Protein AF-A0A7J5IKB6-F1 (afdb_monomer_lite)

Structure (mmCIF, N/CA/C/O backbone):
data_AF-A0A7J5IKB6-F1
#
_entry.id   AF-A0A7J5IKB6-F1
#
loop_
_atom_site.group_PDB
_atom_site.id
_atom_site.type_symbol
_atom_site.label_atom_id
_atom_site.label_alt_id
_atom_site.label_comp_id
_atom_site.label_asym_id
_atom_site.label_entity_id
_atom_site.label_seq_id
_atom_site.pdbx_PDB_ins_code
_atom_site.Cartn_x
_atom_site.Cartn_y
_atom_site.Cartn_z
_atom_site.occupancy
_atom_site.B_iso_or_equiv
_atom_site.auth_seq_id
_atom_site.auth_comp_id
_atom_site.auth_asym_id
_atom_site.auth_atom_id
_atom_site.pdbx_PDB_model_num
ATOM 1 N N . MET A 1 1 ? 20.139 18.226 -12.125 1.00 50.81 1 MET A N 1
ATOM 2 C CA . MET A 1 1 ? 21.575 18.009 -12.439 1.00 50.81 1 MET A CA 1
ATOM 3 C C . MET A 1 1 ? 21.967 18.753 -13.716 1.00 50.81 1 MET A C 1
ATOM 5 O O . MET A 1 1 ? 21.084 19.058 -14.515 1.00 50.81 1 MET A O 1
ATOM 9 N N . LYS A 1 2 ? 23.256 19.081 -13.900 1.00 47.97 2 LYS A N 1
ATOM 10 C CA . LYS A 1 2 ? 23.803 19.561 -15.187 1.00 47.97 2 LYS A CA 1
ATOM 11 C C . LYS A 1 2 ? 24.309 18.352 -15.983 1.00 47.97 2 LYS A C 1
ATOM 13 O O . LYS A 1 2 ? 24.848 17.442 -15.366 1.00 47.97 2 LYS A O 1
ATOM 18 N N . GLY A 1 3 ? 24.113 18.332 -17.302 1.00 51.50 3 GLY A N 1
ATOM 19 C CA . GLY A 1 3 ? 24.652 17.268 -18.162 1.00 51.50 3 GLY A CA 1
ATOM 20 C C . GLY A 1 3 ? 26.186 17.236 -18.152 1.00 51.50 3 GLY A C 1
ATOM 21 O O . GLY A 1 3 ? 26.826 18.270 -17.941 1.00 51.50 3 GLY A O 1
ATOM 22 N N . ASN A 1 4 ? 26.776 16.059 -18.377 1.00 57.16 4 ASN A N 1
ATOM 23 C CA . ASN A 1 4 ? 28.228 15.897 -18.436 1.00 57.16 4 ASN A CA 1
ATOM 24 C C . ASN A 1 4 ? 28.770 16.461 -19.759 1.00 57.16 4 ASN A C 1
ATOM 26 O O . ASN A 1 4 ? 28.431 15.986 -20.849 1.00 57.16 4 ASN A O 1
ATOM 30 N N . ILE A 1 5 ? 29.624 17.482 -19.655 1.00 55.62 5 ILE A N 1
ATOM 31 C CA . ILE A 1 5 ? 30.335 18.070 -20.794 1.00 55.62 5 ILE A CA 1
ATOM 32 C C . ILE A 1 5 ? 31.655 17.321 -20.951 1.00 55.62 5 ILE A C 1
ATOM 34 O O . ILE A 1 5 ? 32.514 17.395 -20.072 1.00 55.62 5 ILE A O 1
ATOM 38 N N . GLN A 1 6 ? 31.832 16.634 -22.078 1.00 53.12 6 GLN A N 1
ATOM 39 C CA . GLN A 1 6 ? 33.113 16.035 -22.445 1.00 53.12 6 GLN A CA 1
ATOM 40 C C . GLN A 1 6 ? 33.728 16.798 -23.622 1.00 53.12 6 GLN A C 1
ATOM 42 O O . GLN A 1 6 ? 33.044 17.196 -24.566 1.00 53.12 6 GLN A O 1
ATOM 47 N N . GLN A 1 7 ? 35.044 17.011 -23.565 1.00 52.56 7 GLN A N 1
ATOM 48 C CA . GLN A 1 7 ? 35.815 17.490 -24.709 1.00 52.56 7 GLN A CA 1
ATOM 49 C C . GLN A 1 7 ? 36.431 16.288 -25.414 1.00 52.56 7 GLN A C 1
ATOM 51 O O . GLN A 1 7 ? 37.248 15.577 -24.833 1.00 52.56 7 GLN A O 1
ATOM 56 N N . VAL A 1 8 ? 36.049 16.072 -26.671 1.00 47.56 8 VAL A N 1
ATOM 57 C CA . VAL A 1 8 ? 36.653 15.036 -27.511 1.00 47.56 8 VAL A CA 1
ATOM 58 C C . VAL A 1 8 ? 37.807 15.663 -28.287 1.00 47.56 8 VAL A C 1
ATOM 60 O O . VAL A 1 8 ? 37.646 16.702 -28.932 1.00 47.56 8 VAL A O 1
ATOM 63 N N . SER A 1 9 ? 38.989 15.054 -28.204 1.00 46.25 9 SER A N 1
ATOM 64 C CA . SER A 1 9 ? 40.192 15.539 -28.874 1.00 46.25 9 SER A CA 1
ATOM 65 C C . SER A 1 9 ? 40.094 15.335 -30.389 1.00 46.25 9 SER A C 1
ATOM 67 O O . SER A 1 9 ? 40.357 14.262 -30.924 1.00 46.25 9 SER A O 1
ATOM 69 N N . CYS A 1 10 ? 39.754 16.400 -31.108 1.00 49.44 10 CYS A N 1
ATOM 70 C CA . CYS A 1 10 ? 40.034 16.530 -32.536 1.00 49.44 10 CYS A CA 1
ATOM 71 C C . CYS A 1 10 ? 40.645 17.913 -32.814 1.00 49.44 10 CYS A C 1
ATOM 73 O O . CYS A 1 10 ? 40.696 18.755 -31.919 1.00 49.44 10 CYS A O 1
ATOM 75 N N . LEU A 1 11 ? 41.161 18.145 -34.032 1.00 55.53 11 LEU A N 1
ATOM 76 C CA . LEU A 1 11 ? 41.863 19.389 -34.411 1.00 55.53 11 LEU A CA 1
ATOM 77 C C . LEU A 1 11 ? 41.061 20.679 -34.130 1.00 55.53 11 LEU A C 1
ATOM 79 O O . LEU A 1 11 ? 41.649 21.755 -34.051 1.00 55.53 11 LEU A O 1
ATOM 83 N N . TYR A 1 12 ? 39.747 20.558 -33.935 1.00 58.91 12 TYR A N 1
ATOM 84 C CA . TYR A 1 12 ? 38.867 21.586 -33.398 1.00 58.91 12 TYR A CA 1
ATOM 85 C C . TYR A 1 12 ? 38.183 21.022 -32.149 1.00 58.91 12 TYR A C 1
ATOM 87 O O . TYR A 1 12 ? 37.369 20.118 -32.268 1.00 58.91 12 TYR A O 1
ATOM 95 N N . SER A 1 13 ? 38.487 21.514 -30.947 1.00 56.47 13 SER A N 1
ATOM 96 C CA . SER A 1 13 ? 37.806 21.059 -29.726 1.00 56.47 13 SER A CA 1
ATOM 97 C C . SER A 1 13 ? 36.315 21.417 -29.780 1.00 56.47 13 SER A C 1
ATOM 99 O O . SER A 1 13 ? 35.938 22.552 -29.489 1.00 56.47 13 SER A O 1
ATOM 101 N N . ILE A 1 14 ? 35.462 20.466 -30.169 1.00 57.06 14 ILE A N 1
ATOM 102 C CA . ILE A 1 14 ? 34.004 20.631 -30.169 1.00 57.06 14 ILE A CA 1
ATOM 103 C C . ILE A 1 14 ? 33.491 20.214 -28.783 1.00 57.06 14 ILE A C 1
ATOM 105 O O . ILE A 1 14 ? 33.687 19.059 -28.396 1.00 57.06 14 ILE A O 1
ATOM 109 N N . PRO A 1 15 ? 32.857 21.114 -28.010 1.00 57.88 15 PRO A N 1
ATOM 110 C CA . PRO A 1 15 ? 32.189 20.722 -26.777 1.00 57.88 15 PRO A CA 1
ATOM 111 C C . PRO A 1 15 ? 30.981 19.846 -27.122 1.00 57.88 15 PRO A C 1
ATOM 113 O O . PRO A 1 15 ? 30.097 20.275 -27.864 1.00 57.88 15 PRO A O 1
ATOM 116 N N . ILE A 1 16 ? 30.952 18.624 -26.590 1.00 61.34 16 ILE A N 1
ATOM 117 C CA . ILE A 1 16 ? 29.826 17.701 -26.745 1.00 61.34 16 ILE A CA 1
ATOM 118 C C . ILE A 1 16 ? 29.181 17.521 -25.373 1.00 61.34 16 ILE A C 1
ATOM 120 O O . ILE A 1 16 ? 29.843 17.203 -24.382 1.00 61.34 16 ILE A O 1
ATOM 124 N N . GLU A 1 17 ? 27.873 17.747 -25.317 1.00 65.69 17 GLU A N 1
ATOM 125 C CA . GLU A 1 17 ? 27.057 17.372 -24.168 1.00 65.69 17 GLU A CA 1
ATOM 126 C C . GLU A 1 17 ? 26.602 15.931 -24.364 1.00 65.69 17 GLU A C 1
ATOM 128 O O . GLU A 1 17 ? 25.976 15.597 -25.370 1.00 65.69 17 GLU A O 1
ATOM 133 N N . THR A 1 18 ? 26.960 15.075 -23.414 1.00 69.31 18 THR A N 1
ATOM 134 C CA . THR A 1 18 ? 26.579 13.661 -23.446 1.00 69.31 18 THR A CA 1
ATOM 135 C C . THR A 1 18 ? 25.210 13.470 -22.806 1.00 69.31 18 THR A C 1
ATOM 137 O O . THR A 1 18 ? 24.856 14.153 -21.840 1.00 69.31 18 THR A O 1
ATOM 140 N N . VAL A 1 19 ? 24.419 12.560 -23.374 1.00 70.12 19 VAL A N 1
ATOM 141 C CA . VAL A 1 19 ? 23.164 12.123 -22.760 1.00 70.12 19 VAL A CA 1
ATOM 142 C C . VAL A 1 19 ? 23.515 11.296 -21.515 1.00 70.12 19 VAL A C 1
ATOM 144 O O . VAL A 1 19 ? 24.438 10.483 -21.596 1.00 70.12 19 VAL A O 1
ATOM 147 N N . PRO A 1 20 ? 22.817 11.486 -20.380 1.00 80.62 20 PRO A N 1
ATOM 148 C CA . PRO A 1 20 ? 22.979 10.636 -19.203 1.00 80.62 20 PRO A CA 1
ATOM 149 C C . PRO A 1 20 ? 22.806 9.156 -19.554 1.00 80.62 20 PRO A C 1
ATOM 151 O O . PRO A 1 20 ? 21.961 8.811 -20.380 1.00 80.62 20 PRO A O 1
ATOM 154 N N . THR A 1 21 ? 23.582 8.287 -18.913 1.00 89.25 21 THR A N 1
ATOM 155 C CA . THR A 1 21 ? 23.383 6.826 -19.012 1.00 89.25 21 THR A CA 1
ATOM 156 C C . THR A 1 21 ? 22.093 6.418 -18.304 1.00 89.25 21 THR A C 1
ATOM 158 O O . THR A 1 21 ? 21.574 7.193 -17.505 1.00 89.25 21 THR A O 1
ATOM 161 N N . VAL A 1 22 ? 21.582 5.200 -18.512 1.00 91.31 22 VAL A N 1
ATOM 162 C CA . VAL A 1 22 ? 20.389 4.720 -17.773 1.00 91.31 22 VAL A CA 1
ATOM 163 C C . VAL A 1 22 ? 20.558 4.798 -16.245 1.00 91.31 22 VAL A C 1
ATOM 165 O O . VAL A 1 22 ? 19.617 5.132 -15.530 1.00 91.31 22 VAL A O 1
ATOM 168 N N . ASN A 1 23 ? 21.778 4.602 -15.732 1.00 90.19 23 ASN A N 1
ATOM 169 C CA . ASN A 1 23 ? 22.079 4.709 -14.300 1.00 90.19 23 ASN A CA 1
ATOM 170 C C . ASN A 1 23 ? 21.769 6.088 -13.722 1.00 90.19 23 ASN A C 1
ATOM 172 O O . ASN A 1 23 ? 21.208 6.204 -12.629 1.00 90.19 23 ASN A O 1
ATOM 176 N N . GLU A 1 24 ? 22.148 7.119 -14.469 1.00 87.56 24 GLU A N 1
ATOM 177 C CA . GLU A 1 24 ? 21.953 8.519 -14.111 1.00 87.56 24 GLU A CA 1
ATOM 178 C C . GLU A 1 24 ? 20.574 9.020 -14.541 1.00 87.56 24 GLU A C 1
ATOM 180 O O . GLU A 1 24 ? 20.049 9.933 -13.907 1.00 87.56 24 GLU A O 1
ATOM 185 N N . GLY A 1 25 ? 20.053 8.439 -15.626 1.00 90.00 25 GLY A N 1
ATOM 186 C CA . GLY A 1 25 ? 18.948 8.850 -16.490 1.00 90.00 25 GLY A CA 1
ATOM 187 C C . GLY A 1 25 ? 17.562 8.650 -15.915 1.00 90.00 25 GLY A C 1
ATOM 188 O O . GLY A 1 25 ? 16.679 9.469 -16.162 1.00 90.00 25 GLY A O 1
ATOM 189 N N . VAL A 1 26 ? 17.380 7.570 -15.159 1.00 92.44 26 VAL A N 1
ATOM 190 C CA . VAL A 1 26 ? 16.074 7.165 -14.635 1.00 92.44 26 VAL A CA 1
ATOM 191 C C . VAL A 1 26 ? 16.139 6.802 -13.156 1.00 92.44 26 VAL A C 1
ATOM 193 O O . VAL A 1 26 ? 17.191 6.415 -12.633 1.00 92.44 26 VAL A O 1
ATOM 196 N N . ALA A 1 27 ? 14.996 6.891 -12.491 1.00 93.38 27 ALA A N 1
ATOM 197 C CA . ALA A 1 27 ? 14.738 6.340 -11.173 1.00 93.38 27 ALA A CA 1
ATOM 198 C C . ALA A 1 27 ? 13.696 5.223 -11.275 1.00 93.38 27 ALA A C 1
ATOM 200 O O . ALA A 1 27 ? 12.777 5.292 -12.088 1.00 93.38 27 ALA A O 1
ATOM 201 N N . PHE A 1 28 ? 13.841 4.205 -10.429 1.00 95.94 28 PHE A N 1
ATOM 202 C CA . PHE A 1 28 ? 12.743 3.290 -10.153 1.00 95.94 28 PHE A CA 1
ATOM 203 C C . PHE A 1 28 ? 11.846 3.936 -9.107 1.00 95.94 28 PHE A C 1
ATOM 205 O O . PHE A 1 28 ? 12.336 4.355 -8.058 1.00 95.94 28 PHE A O 1
ATOM 212 N N . SER A 1 29 ? 10.556 4.005 -9.394 1.00 96.06 29 SER A N 1
ATOM 213 C CA . SER A 1 29 ? 9.565 4.601 -8.513 1.00 96.06 29 SER A CA 1
ATOM 214 C C . SER A 1 29 ? 8.460 3.586 -8.228 1.00 96.06 29 SER A C 1
ATOM 216 O O . SER A 1 29 ? 7.909 2.984 -9.143 1.00 96.06 29 SER A O 1
ATOM 218 N N . TYR A 1 30 ? 8.202 3.303 -6.952 1.00 97.00 30 TYR A N 1
ATOM 219 C CA . TYR A 1 30 ? 7.313 2.219 -6.522 1.00 97.00 30 TYR A CA 1
ATOM 220 C C . TYR A 1 30 ? 6.820 2.448 -5.087 1.00 97.00 30 TYR A C 1
ATOM 222 O O . TYR A 1 30 ? 7.487 3.112 -4.298 1.00 97.00 30 TYR A O 1
ATOM 230 N N . SER A 1 31 ? 5.668 1.879 -4.727 1.00 97.25 31 SER A N 1
ATOM 231 C CA . SER A 1 31 ? 5.229 1.807 -3.325 1.00 97.25 31 SER A CA 1
ATOM 232 C C . SER A 1 31 ? 5.872 0.599 -2.657 1.00 97.25 31 SER A C 1
ATOM 234 O O . SER A 1 31 ? 5.885 -0.471 -3.253 1.00 97.25 31 SER A O 1
ATOM 236 N N . LYS A 1 32 ? 6.361 0.713 -1.418 1.00 97.06 32 LYS A N 1
ATOM 237 C CA . LYS A 1 32 ? 6.980 -0.425 -0.705 1.00 97.06 32 LYS A CA 1
ATOM 238 C C . LYS A 1 32 ? 6.018 -1.594 -0.469 1.00 97.06 32 LYS A C 1
ATOM 240 O O . LYS A 1 32 ? 6.471 -2.727 -0.332 1.00 97.06 32 LYS A O 1
ATOM 245 N N . VAL A 1 33 ? 4.714 -1.325 -0.452 1.00 98.06 33 VAL A N 1
ATOM 246 C CA . VAL A 1 33 ? 3.646 -2.326 -0.385 1.00 98.06 33 VAL A CA 1
ATOM 247 C C . VAL A 1 33 ? 2.489 -1.926 -1.295 1.00 98.06 33 VAL A C 1
ATOM 249 O O . VAL A 1 33 ? 2.223 -0.735 -1.481 1.00 98.06 33 VAL A O 1
ATOM 252 N N . GLN A 1 34 ? 1.809 -2.916 -1.862 1.00 98.25 34 GLN A N 1
ATOM 253 C CA . GLN A 1 34 ? 0.574 -2.746 -2.628 1.00 98.25 34 GLN A CA 1
ATOM 254 C C . GLN A 1 34 ? -0.500 -3.693 -2.077 1.00 98.25 34 GLN A C 1
ATOM 256 O O . GLN A 1 34 ? -0.171 -4.690 -1.438 1.00 98.25 34 GLN A O 1
ATOM 261 N N . THR A 1 35 ? -1.784 -3.410 -2.279 1.00 98.06 35 THR A N 1
ATOM 262 C CA . THR A 1 35 ? -2.831 -4.382 -1.904 1.00 98.06 35 THR A CA 1
ATOM 263 C C . THR A 1 35 ? -2.876 -5.509 -2.926 1.00 98.06 35 THR A C 1
ATOM 265 O O . THR A 1 35 ? -2.724 -5.245 -4.112 1.00 98.06 35 THR A O 1
ATOM 268 N N . ILE A 1 36 ? -3.087 -6.758 -2.497 1.00 97.62 36 ILE A N 1
ATOM 269 C CA . ILE A 1 36 ? -3.122 -7.937 -3.387 1.00 97.62 36 ILE A CA 1
ATOM 270 C C . ILE A 1 36 ? -4.268 -7.866 -4.409 1.00 97.62 36 ILE A C 1
ATOM 272 O O . ILE A 1 36 ? -4.167 -8.413 -5.507 1.00 97.62 36 ILE A O 1
ATOM 276 N N . TYR A 1 37 ? -5.339 -7.151 -4.061 1.00 96.69 37 TYR A N 1
ATOM 277 C CA . TYR A 1 37 ? -6.469 -6.851 -4.928 1.00 96.69 37 TYR A CA 1
ATOM 278 C C . TYR A 1 37 ? -6.621 -5.335 -5.099 1.00 96.69 37 TYR A C 1
ATOM 280 O O . TYR A 1 37 ? -6.439 -4.572 -4.145 1.00 96.69 37 TYR A O 1
ATOM 288 N N . ALA A 1 38 ? -6.935 -4.901 -6.321 1.00 88.50 38 ALA A N 1
ATOM 289 C CA . ALA A 1 38 ? -7.251 -3.502 -6.635 1.00 88.50 38 ALA A CA 1
ATOM 290 C C . ALA A 1 38 ? -8.751 -3.221 -6.455 1.00 88.50 38 ALA A C 1
ATOM 292 O O . ALA A 1 38 ? -9.157 -2.180 -5.937 1.00 88.50 38 ALA A O 1
ATOM 293 N N . GLU A 1 39 ? -9.555 -4.201 -6.858 1.00 81.81 39 GLU A N 1
ATOM 294 C CA . GLU A 1 39 ? -11.006 -4.274 -6.733 1.00 81.81 39 GLU A CA 1
ATOM 295 C C . GLU A 1 39 ? -11.376 -5.697 -6.302 1.00 81.81 39 GLU A C 1
ATOM 297 O O . GLU A 1 39 ? -10.530 -6.595 -6.323 1.00 81.81 39 GLU A O 1
ATOM 302 N N . GLU A 1 40 ? -12.633 -5.926 -5.926 1.00 77.75 40 GLU A N 1
ATOM 303 C CA . GLU A 1 40 ? -13.092 -7.222 -5.422 1.00 77.75 40 GLU A CA 1
ATOM 304 C C . GLU A 1 40 ? -12.692 -8.374 -6.368 1.00 77.75 40 GLU A C 1
ATOM 306 O O . GLU A 1 40 ? -13.105 -8.434 -7.527 1.00 77.75 40 GLU A O 1
ATOM 311 N N . ASN A 1 41 ? -11.843 -9.280 -5.867 1.00 78.69 41 ASN A N 1
ATOM 312 C CA . ASN A 1 41 ? -11.297 -10.444 -6.577 1.00 78.69 41 ASN A CA 1
ATOM 313 C C . ASN A 1 41 ? -10.472 -10.152 -7.849 1.00 78.69 41 ASN A C 1
ATOM 315 O O . ASN A 1 41 ? -10.181 -11.077 -8.611 1.00 78.69 41 ASN A O 1
ATOM 319 N N . THR A 1 42 ? -10.051 -8.906 -8.081 1.00 92.19 42 THR A N 1
ATOM 320 C CA . THR A 1 42 ? -9.183 -8.545 -9.214 1.00 92.19 42 THR A CA 1
ATOM 321 C C . THR A 1 42 ? -7.762 -8.314 -8.728 1.00 92.19 42 THR A C 1
ATOM 323 O O . THR A 1 42 ? -7.501 -7.347 -8.008 1.00 92.19 42 THR A O 1
ATOM 326 N N . ALA A 1 43 ? -6.854 -9.226 -9.098 1.00 95.12 43 ALA A N 1
ATOM 327 C CA . ALA A 1 43 ? -5.441 -9.165 -8.727 1.00 95.12 43 ALA A CA 1
ATOM 328 C C . ALA A 1 43 ? -4.852 -7.794 -9.075 1.00 95.12 43 ALA A C 1
ATOM 330 O O . ALA A 1 43 ? -5.000 -7.320 -10.204 1.00 95.12 43 ALA A O 1
ATOM 331 N N . ASN A 1 44 ? -4.184 -7.171 -8.111 1.00 97.38 44 ASN A N 1
ATOM 332 C CA . ASN A 1 44 ? -3.487 -5.922 -8.351 1.00 97.38 44 ASN A CA 1
ATOM 333 C C . ASN A 1 44 ? -2.087 -6.225 -8.897 1.00 97.38 44 ASN A C 1
ATOM 335 O O . ASN A 1 44 ? -1.330 -6.913 -8.213 1.00 97.38 44 ASN A O 1
ATOM 339 N N . PRO A 1 45 ? -1.710 -5.757 -10.095 1.00 97.06 45 PRO A N 1
ATOM 340 C CA . PRO A 1 45 ? -0.326 -5.843 -10.535 1.00 97.06 45 PRO A CA 1
ATOM 341 C C . PRO A 1 45 ? 0.564 -4.909 -9.709 1.00 97.06 45 PRO A C 1
ATOM 343 O O . PRO A 1 45 ? 0.270 -3.724 -9.574 1.00 97.06 45 PRO A O 1
ATOM 346 N N . TYR A 1 46 ? 1.710 -5.398 -9.238 1.00 98.38 46 TYR A N 1
ATOM 347 C CA . TYR A 1 46 ? 2.678 -4.550 -8.555 1.00 98.38 46 TYR A CA 1
ATOM 348 C C . TYR A 1 46 ? 3.394 -3.695 -9.589 1.00 98.38 46 TYR A C 1
ATOM 350 O O . TYR A 1 46 ? 4.156 -4.213 -10.409 1.00 98.38 46 TYR A O 1
ATOM 358 N N . ILE A 1 47 ? 3.158 -2.388 -9.545 1.00 97.88 47 ILE A N 1
ATOM 359 C CA . ILE A 1 47 ? 3.736 -1.449 -10.508 1.00 97.88 47 ILE A CA 1
ATOM 360 C C . ILE A 1 47 ? 5.093 -0.919 -10.032 1.00 97.88 47 ILE A C 1
ATOM 362 O O . ILE A 1 47 ? 5.223 -0.454 -8.897 1.00 97.88 47 ILE A O 1
ATOM 366 N N . VAL A 1 48 ? 6.084 -0.941 -10.928 1.00 97.69 48 VAL A N 1
ATOM 367 C CA . VAL A 1 48 ? 7.352 -0.213 -10.794 1.00 97.69 48 VAL A CA 1
ATOM 368 C C . VAL A 1 48 ? 7.469 0.760 -11.967 1.00 97.69 48 VAL A C 1
ATOM 370 O O . VAL A 1 48 ? 7.650 0.361 -13.118 1.00 97.69 48 VAL A O 1
ATOM 373 N N . PHE A 1 49 ? 7.361 2.052 -11.681 1.00 96.94 49 PHE A N 1
ATOM 374 C CA . PHE A 1 49 ? 7.505 3.121 -12.662 1.00 96.94 49 PHE A CA 1
ATOM 375 C C . PHE A 1 49 ? 8.977 3.379 -12.978 1.00 96.94 49 PHE A C 1
ATOM 377 O O . PHE A 1 49 ? 9.843 3.318 -12.099 1.00 96.94 49 PHE A O 1
ATOM 384 N N . ILE A 1 50 ? 9.254 3.700 -14.241 1.00 94.81 50 ILE A N 1
ATOM 385 C CA . ILE A 1 50 ? 10.580 4.103 -14.705 1.00 94.81 50 ILE A CA 1
ATOM 386 C C . ILE A 1 50 ? 10.541 5.602 -14.980 1.00 94.81 50 ILE A C 1
ATOM 388 O O . ILE A 1 50 ? 10.171 6.040 -16.067 1.00 94.81 50 ILE A O 1
ATOM 392 N N . ASP A 1 51 ? 10.922 6.399 -13.987 1.00 92.25 51 ASP A N 1
ATOM 393 C CA . ASP A 1 51 ? 10.791 7.849 -14.051 1.00 92.25 51 ASP A CA 1
ATOM 394 C C . ASP A 1 51 ? 12.060 8.510 -14.603 1.00 92.25 51 ASP A C 1
ATOM 396 O O . ASP A 1 51 ? 13.149 8.322 -14.052 1.00 92.25 51 ASP A O 1
ATOM 400 N N . PRO A 1 52 ? 11.967 9.330 -15.662 1.00 90.94 52 PRO A N 1
ATOM 401 C CA . PRO A 1 52 ? 13.111 10.001 -16.239 1.00 90.94 52 PRO A CA 1
ATOM 402 C C . PRO A 1 52 ? 13.518 11.185 -15.370 1.00 90.94 52 PRO A C 1
ATOM 404 O O . PRO A 1 52 ? 12.729 12.050 -14.985 1.00 90.94 52 PRO A O 1
ATOM 407 N N . HIS A 1 53 ? 14.811 11.304 -15.122 1.00 89.12 53 HIS A N 1
ATOM 408 C CA . HIS A 1 53 ? 15.350 12.503 -14.519 1.00 89.12 53 HIS A CA 1
ATOM 409 C C . HIS A 1 53 ? 15.326 13.677 -15.501 1.00 89.12 53 HIS A C 1
ATOM 411 O O . HIS A 1 53 ? 15.458 13.549 -16.723 1.00 89.12 53 HIS A O 1
ATOM 417 N N . THR A 1 54 ? 15.192 14.870 -14.923 1.00 85.12 54 THR A N 1
ATOM 418 C CA . THR A 1 54 ? 15.226 16.135 -15.650 1.00 85.12 54 THR A CA 1
ATOM 419 C C . THR A 1 54 ? 16.563 16.853 -15.429 1.00 85.12 54 THR A C 1
ATOM 421 O O . THR A 1 54 ? 17.049 17.019 -14.304 1.00 85.12 54 THR A O 1
ATOM 424 N N . TYR A 1 55 ? 17.149 17.344 -16.518 1.00 81.62 55 TYR A N 1
ATOM 425 C CA . TYR A 1 55 ? 18.459 17.988 -16.566 1.00 81.62 55 TYR A CA 1
ATOM 426 C C . TYR A 1 55 ? 18.365 19.377 -17.176 1.00 81.62 55 TYR A C 1
ATOM 428 O O . TYR A 1 55 ? 17.443 19.692 -17.927 1.00 81.62 55 TYR A O 1
ATOM 436 N N . ARG A 1 56 ? 19.358 20.214 -16.878 1.00 81.19 56 ARG A N 1
ATOM 437 C CA . ARG A 1 56 ? 19.562 21.484 -17.578 1.00 81.19 56 ARG A CA 1
ATOM 438 C C . ARG A 1 56 ? 20.873 21.433 -18.341 1.00 81.19 56 ARG A C 1
ATOM 440 O O . ARG A 1 56 ? 21.909 21.096 -17.766 1.00 81.19 56 ARG A O 1
ATOM 447 N N . ASN A 1 57 ? 20.815 21.770 -19.622 1.00 75.12 57 ASN A N 1
ATOM 448 C CA . ASN A 1 57 ? 22.000 21.853 -20.464 1.00 75.12 57 ASN A CA 1
ATOM 449 C C . ASN A 1 57 ? 22.751 23.188 -20.269 1.00 75.12 57 ASN A C 1
ATOM 451 O O . ASN A 1 57 ? 22.303 24.059 -19.514 1.00 75.12 57 ASN A O 1
ATOM 455 N N . SER A 1 58 ? 23.885 23.380 -20.948 1.00 77.81 58 SER A N 1
ATOM 456 C CA . SER A 1 58 ? 24.688 24.617 -20.875 1.00 77.81 58 SER A CA 1
ATOM 457 C C . SER A 1 58 ? 23.933 25.878 -21.314 1.00 77.81 58 SER A C 1
ATOM 459 O O . SER A 1 58 ? 24.281 26.979 -20.893 1.00 77.81 58 SER A O 1
ATOM 461 N N . GLN A 1 59 ? 22.863 25.725 -22.098 1.00 81.94 59 GLN A N 1
ATOM 462 C CA . GLN A 1 59 ? 21.960 26.801 -22.521 1.00 81.94 59 GLN A CA 1
ATOM 463 C C . GLN A 1 59 ? 20.765 26.996 -21.570 1.00 81.94 59 GLN A C 1
ATOM 465 O O . GLN A 1 59 ? 19.824 27.714 -21.906 1.00 81.94 59 GLN A O 1
ATOM 470 N N . ASN A 1 60 ? 20.767 26.343 -20.403 1.00 81.44 60 ASN A N 1
ATOM 471 C CA . ASN A 1 60 ? 19.677 26.338 -19.424 1.00 81.44 60 ASN A CA 1
ATOM 472 C C . ASN A 1 60 ? 18.341 25.755 -19.942 1.00 81.44 60 ASN A C 1
ATOM 474 O O . ASN A 1 60 ? 17.295 25.940 -19.313 1.00 81.44 60 ASN A O 1
ATOM 478 N N . LYS A 1 61 ? 18.361 25.027 -21.067 1.00 83.69 61 LYS A N 1
ATOM 479 C CA . LYS A 1 61 ? 17.198 24.299 -21.586 1.00 83.69 61 LYS A CA 1
ATOM 480 C C . LYS A 1 61 ? 17.008 23.001 -20.815 1.00 83.69 61 LYS A C 1
ATOM 482 O O . LYS A 1 61 ? 17.978 22.346 -20.435 1.00 83.69 61 LYS A O 1
ATOM 487 N N . VAL A 1 62 ? 15.745 22.652 -20.597 1.00 83.38 62 VAL A N 1
ATOM 488 C CA . VAL A 1 62 ? 15.344 21.439 -19.887 1.00 83.38 62 VAL A CA 1
ATOM 489 C C . VAL A 1 62 ? 15.430 20.247 -20.833 1.00 83.38 62 VAL A C 1
ATOM 491 O O . VAL A 1 62 ? 14.804 20.261 -21.890 1.00 83.38 62 VAL A O 1
ATOM 494 N N . TRP A 1 63 ? 16.214 19.243 -20.456 1.00 82.06 63 TRP A N 1
ATOM 495 C CA . TRP A 1 63 ? 16.318 17.946 -21.126 1.00 82.06 63 TRP A CA 1
ATOM 496 C C . TRP A 1 63 ? 15.787 16.857 -20.198 1.00 82.06 63 TRP A C 1
ATOM 498 O O . TRP A 1 63 ? 15.900 16.974 -18.979 1.00 82.06 63 TRP A O 1
ATOM 508 N N . ARG A 1 64 ? 15.236 15.793 -20.774 1.00 84.31 64 ARG A N 1
ATOM 509 C CA . ARG A 1 64 ? 14.795 14.597 -20.052 1.00 84.31 64 ARG A CA 1
ATOM 510 C C . ARG A 1 64 ? 15.449 13.379 -20.675 1.00 84.31 64 ARG A C 1
ATOM 512 O O . ARG A 1 64 ? 15.715 13.379 -21.881 1.00 84.31 64 ARG A O 1
ATOM 519 N N . TYR A 1 65 ? 15.738 12.384 -19.848 1.00 87.38 65 TYR A N 1
ATOM 520 C CA . TYR A 1 65 ? 16.123 11.080 -20.365 1.00 87.38 65 TYR A CA 1
ATOM 521 C C . TYR A 1 65 ? 14.968 10.515 -21.200 1.00 87.38 65 TYR A C 1
ATOM 523 O O . TYR A 1 65 ? 13.806 10.695 -20.846 1.00 87.38 65 TYR A O 1
ATOM 531 N N . LYS A 1 66 ? 15.285 9.889 -22.334 1.00 85.19 66 LYS A N 1
ATOM 532 C CA . LYS A 1 66 ? 14.283 9.284 -23.213 1.00 85.19 66 LYS A CA 1
ATOM 533 C C . LYS A 1 66 ? 14.248 7.784 -22.976 1.00 85.19 66 LYS A C 1
ATOM 535 O O . LYS A 1 66 ? 15.293 7.148 -23.083 1.00 85.19 66 LYS A O 1
ATOM 540 N N . TRP A 1 67 ? 13.062 7.230 -22.737 1.00 85.75 67 TRP A N 1
ATOM 541 C CA . TRP A 1 67 ? 12.870 5.784 -22.587 1.00 85.75 67 TRP A CA 1
ATOM 542 C C . TRP A 1 67 ? 13.347 4.988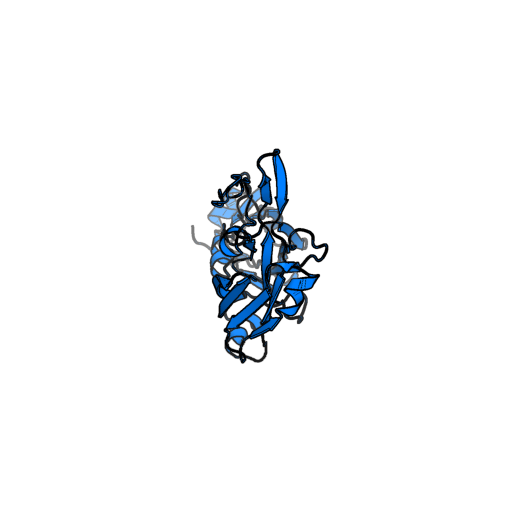 -23.804 1.00 85.75 67 TRP A C 1
ATOM 544 O O . TRP A 1 67 ? 13.882 3.905 -23.618 1.00 85.75 67 TRP A O 1
ATOM 554 N N . ASP A 1 68 ? 13.299 5.565 -25.013 1.00 84.81 68 ASP 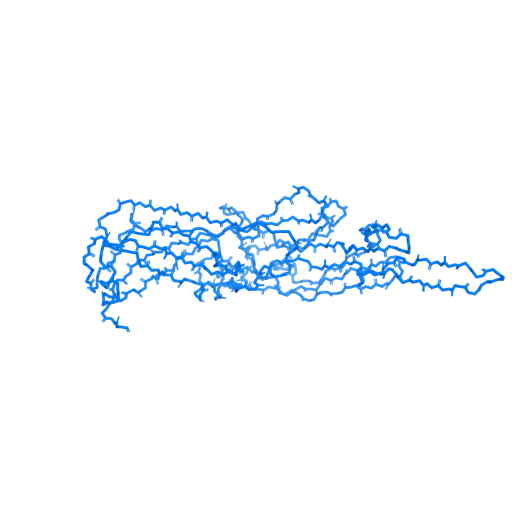A N 1
ATOM 555 C CA . ASP A 1 68 ? 13.865 4.976 -26.242 1.00 84.81 68 ASP A CA 1
ATOM 556 C C . ASP A 1 68 ? 15.351 4.587 -26.128 1.00 84.81 68 ASP A C 1
ATOM 558 O O . ASP A 1 68 ? 15.861 3.812 -26.936 1.00 84.81 68 ASP A O 1
ATOM 562 N N . PHE A 1 69 ? 16.085 5.151 -25.162 1.00 88.62 69 PHE A N 1
ATOM 563 C CA . PHE A 1 69 ? 17.474 4.776 -24.911 1.00 88.62 69 PHE A CA 1
ATOM 564 C C . PHE A 1 69 ? 17.620 3.495 -24.090 1.00 88.62 69 PHE A C 1
ATOM 566 O O . PHE A 1 69 ? 18.708 2.918 -24.112 1.00 88.62 69 PHE A O 1
ATOM 573 N N . ILE A 1 70 ? 16.553 3.032 -23.432 1.00 92.12 70 ILE A N 1
ATOM 574 C CA . ILE A 1 70 ? 16.466 1.726 -22.774 1.00 92.12 70 ILE A CA 1
ATOM 575 C C . ILE A 1 70 ? 16.163 0.685 -23.851 1.00 92.12 70 ILE A C 1
ATOM 577 O O . ILE A 1 70 ? 15.035 0.517 -24.307 1.00 92.12 70 ILE A O 1
ATOM 581 N N . THR A 1 71 ? 17.198 -0.023 -24.282 1.00 91.06 71 THR A N 1
ATOM 582 C CA . THR A 1 71 ? 17.110 -1.002 -25.372 1.00 91.06 71 THR A CA 1
ATOM 583 C C . THR A 1 71 ? 16.733 -2.402 -24.903 1.00 91.06 71 THR A C 1
ATOM 585 O O . THR A 1 71 ? 16.356 -3.240 -25.723 1.00 91.06 71 THR A O 1
ATOM 588 N N . HIS A 1 72 ? 16.871 -2.679 -23.607 1.00 92.12 72 HIS A N 1
ATOM 589 C CA . HIS A 1 72 ? 16.519 -3.969 -23.026 1.00 92.12 72 HIS A CA 1
ATOM 590 C C . HIS A 1 72 ? 16.081 -3.832 -21.572 1.00 92.12 72 HIS A C 1
ATOM 592 O O . HIS A 1 72 ? 16.593 -2.978 -20.841 1.00 92.12 72 HIS A O 1
ATOM 598 N N . VAL A 1 73 ? 15.182 -4.724 -21.169 1.00 95.06 73 VAL A N 1
ATOM 599 C CA . VAL A 1 73 ? 14.762 -4.926 -19.786 1.00 95.06 73 VAL A CA 1
ATOM 600 C C . VAL A 1 73 ? 14.807 -6.416 -19.509 1.00 95.06 73 VAL A C 1
ATOM 602 O O . VAL A 1 73 ? 14.144 -7.175 -20.212 1.00 95.06 73 VAL A O 1
ATOM 605 N N . ASP A 1 74 ? 15.549 -6.807 -18.482 1.00 95.50 74 ASP A N 1
ATOM 606 C CA . ASP A 1 74 ? 15.524 -8.169 -17.959 1.00 95.50 74 ASP A CA 1
ATOM 607 C C . ASP A 1 74 ? 14.885 -8.157 -16.571 1.00 95.50 74 ASP A C 1
ATOM 609 O O . ASP A 1 74 ? 15.144 -7.253 -15.766 1.00 95.50 74 ASP A O 1
ATOM 613 N N . THR A 1 75 ? 14.073 -9.172 -16.285 1.00 97.06 75 THR A N 1
ATOM 614 C CA . THR A 1 75 ? 13.594 -9.452 -14.932 1.00 97.06 75 THR A CA 1
ATOM 615 C C . THR A 1 75 ? 13.924 -10.886 -14.546 1.00 97.06 75 THR A C 1
ATOM 617 O O . THR A 1 75 ? 13.873 -11.793 -15.377 1.00 97.06 75 THR A O 1
ATOM 620 N N . GLU A 1 76 ? 14.272 -11.085 -13.282 1.00 97.88 76 GLU A N 1
ATOM 621 C CA . GLU A 1 76 ? 14.445 -12.401 -12.674 1.00 97.88 76 GLU A CA 1
ATOM 622 C C . GLU A 1 76 ? 13.503 -12.497 -11.475 1.00 97.88 76 GLU A C 1
ATOM 624 O O . GLU A 1 76 ? 13.574 -11.682 -10.555 1.00 97.88 76 GLU A O 1
ATOM 629 N N . GLN A 1 77 ? 12.608 -13.479 -11.504 1.00 97.06 77 GLN A N 1
ATOM 630 C CA . GLN A 1 77 ? 11.606 -13.736 -10.474 1.00 97.06 77 GLN A CA 1
ATOM 631 C C . GLN A 1 77 ? 11.318 -15.238 -10.391 1.00 97.06 77 GLN A C 1
ATOM 633 O O . GLN A 1 77 ? 11.677 -15.993 -11.296 1.00 97.06 77 GLN A O 1
ATOM 638 N N . ASN A 1 78 ? 10.624 -15.679 -9.339 1.00 97.62 78 ASN A N 1
ATOM 639 C CA . ASN A 1 78 ? 10.004 -17.000 -9.354 1.00 97.62 78 ASN A CA 1
ATOM 640 C C . ASN A 1 78 ? 8.738 -16.970 -10.231 1.00 97.62 78 ASN A C 1
ATOM 642 O O . ASN A 1 78 ? 7.720 -16.397 -9.837 1.00 97.62 78 ASN A O 1
ATOM 646 N N . ASP A 1 79 ? 8.791 -17.614 -11.399 1.00 96.69 79 ASP A N 1
ATOM 647 C CA . ASP A 1 79 ? 7.681 -17.660 -12.365 1.00 96.69 79 ASP A CA 1
ATOM 648 C C . ASP A 1 79 ? 6.438 -18.407 -11.844 1.00 96.69 79 ASP A C 1
ATOM 650 O O . ASP A 1 79 ? 5.341 -18.251 -12.384 1.00 96.69 79 ASP A O 1
ATOM 654 N N . GLU A 1 80 ? 6.571 -19.211 -10.783 1.00 97.69 80 GLU A N 1
ATOM 655 C CA . GLU A 1 80 ? 5.414 -19.806 -10.110 1.00 97.69 80 GLU A CA 1
ATOM 656 C C . GLU A 1 80 ? 4.653 -18.784 -9.252 1.00 97.69 80 GLU A C 1
ATOM 658 O O . GLU A 1 80 ? 3.465 -18.984 -8.984 1.00 97.69 80 GLU A O 1
ATOM 663 N N . GLU A 1 81 ? 5.313 -17.712 -8.803 1.00 98.00 81 GLU A N 1
ATOM 664 C CA . GLU A 1 81 ? 4.782 -16.712 -7.866 1.00 98.00 81 GLU A CA 1
ATOM 665 C C . GLU A 1 81 ? 4.317 -15.438 -8.577 1.00 98.00 81 GLU A C 1
ATOM 667 O O . GLU A 1 81 ? 3.284 -14.871 -8.202 1.00 98.00 81 GLU A O 1
ATOM 672 N N . LEU A 1 82 ? 5.057 -15.000 -9.600 1.00 98.25 82 LEU A N 1
ATOM 673 C CA . LEU A 1 82 ? 4.854 -13.737 -10.307 1.00 98.25 82 LEU A CA 1
ATOM 674 C C . LEU A 1 82 ? 5.000 -13.910 -11.821 1.00 98.25 82 LEU A C 1
ATOM 676 O O . LEU A 1 82 ? 5.838 -14.664 -12.302 1.00 98.25 82 LEU A O 1
ATOM 680 N N . THR A 1 83 ? 4.240 -13.132 -12.587 1.00 97.88 83 THR A N 1
ATOM 681 C CA . THR A 1 83 ? 4.458 -12.951 -14.028 1.00 97.88 83 THR A CA 1
ATOM 682 C C . THR A 1 83 ? 4.815 -11.498 -14.305 1.00 97.88 83 THR A C 1
ATOM 684 O O . THR A 1 83 ? 4.030 -10.600 -13.999 1.00 97.88 83 THR A O 1
ATOM 687 N N . ALA A 1 84 ? 5.995 -11.266 -14.878 1.00 97.75 84 ALA A N 1
ATOM 688 C CA . ALA A 1 84 ? 6.442 -9.932 -15.256 1.00 97.75 84 ALA A CA 1
ATOM 689 C C . ALA A 1 84 ? 5.840 -9.490 -16.603 1.00 97.75 84 ALA A C 1
ATOM 691 O O . ALA A 1 84 ? 5.822 -10.256 -17.568 1.00 97.75 84 ALA A O 1
ATOM 692 N N . ASP A 1 85 ? 5.412 -8.232 -16.687 1.00 96.44 85 ASP A N 1
ATOM 693 C CA . ASP A 1 85 ? 5.152 -7.524 -17.940 1.00 96.44 85 ASP A CA 1
ATOM 694 C C . ASP A 1 85 ? 6.119 -6.344 -18.073 1.00 96.44 85 ASP A C 1
ATOM 696 O O . ASP A 1 85 ? 6.035 -5.347 -17.349 1.00 96.44 85 ASP A O 1
ATOM 700 N N . ILE A 1 86 ? 7.037 -6.482 -19.030 1.00 94.69 86 ILE A N 1
ATOM 701 C CA . ILE A 1 86 ? 8.037 -5.474 -19.389 1.00 94.69 86 ILE A CA 1
ATOM 702 C C . ILE A 1 86 ? 7.668 -4.701 -20.660 1.00 94.69 86 ILE A C 1
ATOM 704 O O . ILE A 1 86 ? 8.278 -3.672 -20.945 1.00 94.69 86 ILE A O 1
ATOM 708 N N . ALA A 1 87 ? 6.687 -5.176 -21.438 1.00 91.44 87 ALA A N 1
ATOM 709 C CA . ALA A 1 87 ? 6.294 -4.531 -22.691 1.00 91.44 87 ALA A CA 1
ATOM 710 C C . ALA A 1 87 ? 5.655 -3.163 -22.420 1.00 91.44 87 ALA A C 1
ATOM 712 O O . ALA A 1 87 ? 5.885 -2.210 -23.167 1.00 91.44 87 ALA A O 1
ATOM 713 N N . SER A 1 88 ? 4.948 -3.055 -21.292 1.00 89.94 88 SER A N 1
ATOM 714 C CA . SER A 1 88 ? 4.383 -1.812 -20.766 1.00 89.94 88 SER A CA 1
ATOM 715 C C . SER A 1 88 ? 5.403 -0.683 -20.560 1.00 89.94 88 SER A C 1
ATOM 717 O O . SER A 1 88 ? 5.003 0.479 -20.475 1.00 89.94 88 SER A O 1
ATOM 719 N N . LEU A 1 89 ? 6.714 -0.959 -20.546 1.00 89.12 89 LEU A N 1
ATOM 720 C CA . LEU A 1 89 ? 7.721 0.094 -20.417 1.00 89.12 89 LEU A CA 1
ATOM 721 C C . LEU A 1 89 ? 7.670 1.079 -21.590 1.00 89.12 89 LEU A C 1
ATOM 723 O O . LEU A 1 89 ? 7.817 2.281 -21.381 1.00 89.12 89 LEU A O 1
ATOM 727 N N . TYR A 1 90 ? 7.481 0.581 -22.811 1.00 84.19 90 TYR A N 1
ATOM 728 C CA . TYR A 1 90 ? 7.665 1.387 -24.020 1.00 84.19 90 TYR A CA 1
ATOM 729 C C . TYR A 1 90 ? 6.487 2.317 -24.316 1.00 84.19 90 TYR A C 1
ATOM 731 O O . TYR A 1 90 ? 6.696 3.389 -24.876 1.00 84.19 90 TYR A O 1
ATOM 739 N N . ASP A 1 91 ? 5.281 1.938 -23.890 1.00 84.19 91 ASP A N 1
ATOM 740 C CA . ASP A 1 91 ? 4.067 2.737 -24.097 1.00 84.19 91 ASP A CA 1
ATOM 741 C C . ASP A 1 91 ? 3.547 3.374 -22.797 1.00 84.19 91 ASP A C 1
ATOM 743 O O . ASP A 1 91 ? 2.919 4.433 -22.822 1.00 84.19 91 ASP A O 1
ATOM 747 N N . GLY A 1 92 ? 3.786 2.726 -21.654 1.00 85.94 92 GLY A N 1
ATOM 748 C CA . GLY A 1 92 ? 3.256 3.117 -20.347 1.00 85.94 92 GLY A CA 1
ATOM 749 C C . GLY A 1 92 ? 4.298 3.642 -19.359 1.00 85.94 92 GLY A C 1
ATOM 750 O O . GLY A 1 92 ? 3.910 4.246 -18.359 1.00 85.94 92 GLY A O 1
ATOM 751 N N . HIS A 1 93 ? 5.594 3.450 -19.631 1.00 92.88 93 HIS A N 1
ATOM 752 C CA . HIS A 1 93 ? 6.717 3.849 -18.770 1.00 92.88 93 HIS A CA 1
ATOM 753 C C . HIS A 1 93 ? 6.760 3.150 -17.398 1.00 92.88 93 HIS A C 1
ATOM 755 O O . HIS A 1 93 ? 7.284 3.690 -16.420 1.00 92.88 93 HIS A O 1
ATOM 761 N N . TYR A 1 94 ? 6.235 1.929 -17.317 1.00 95.12 94 TYR A N 1
ATOM 762 C CA . TYR A 1 94 ? 6.301 1.084 -16.126 1.00 95.12 94 TYR A CA 1
ATOM 763 C C . TYR A 1 94 ? 6.554 -0.373 -16.500 1.00 95.12 94 TYR A C 1
ATOM 765 O O . TYR A 1 94 ? 6.285 -0.806 -17.617 1.00 95.12 94 TYR A O 1
ATOM 773 N N . ILE A 1 95 ? 7.036 -1.134 -15.530 1.00 96.69 95 ILE A N 1
ATOM 774 C CA . ILE A 1 95 ? 6.990 -2.594 -15.545 1.00 96.69 95 ILE A CA 1
ATOM 775 C C . ILE A 1 95 ? 6.023 -3.051 -14.458 1.00 96.69 95 ILE A C 1
ATOM 777 O O . ILE A 1 95 ? 5.799 -2.334 -13.477 1.00 96.69 95 ILE A O 1
ATOM 781 N N . SER A 1 96 ? 5.437 -4.230 -14.626 1.00 97.44 96 SER A N 1
ATOM 782 C CA . SER A 1 96 ? 4.509 -4.762 -13.632 1.00 97.44 96 SER A CA 1
ATOM 783 C C . SER A 1 96 ? 4.740 -6.232 -13.330 1.00 97.44 96 SER A C 1
ATOM 785 O O . SER A 1 96 ? 5.254 -6.970 -14.168 1.00 97.44 96 SER A O 1
ATOM 787 N N . PHE A 1 97 ? 4.356 -6.648 -12.126 1.00 98.38 97 PHE A N 1
ATOM 788 C CA . PHE A 1 97 ? 4.430 -8.035 -11.679 1.00 98.38 97 PHE A CA 1
ATOM 789 C C . PHE A 1 97 ? 3.052 -8.493 -11.213 1.00 98.38 97 PHE A C 1
ATOM 791 O O . PHE A 1 97 ? 2.574 -8.091 -10.151 1.00 98.38 97 PHE A O 1
ATOM 798 N N . MET A 1 98 ? 2.406 -9.334 -12.014 1.00 97.94 98 MET A N 1
ATOM 799 C CA . MET A 1 98 ? 1.109 -9.918 -11.684 1.00 97.94 98 MET A CA 1
ATOM 800 C C . MET A 1 98 ? 1.304 -11.092 -10.714 1.00 97.94 98 MET A C 1
ATOM 802 O O . MET A 1 98 ? 2.069 -12.003 -11.045 1.00 97.94 98 MET A O 1
ATOM 806 N N . PRO A 1 99 ? 0.633 -11.124 -9.547 1.00 97.94 99 PRO A N 1
ATOM 807 C CA . PRO A 1 99 ? 0.725 -12.255 -8.639 1.00 97.94 99 PRO A CA 1
ATOM 808 C C . PRO A 1 99 ? -0.069 -13.443 -9.176 1.00 97.94 99 PRO A C 1
ATOM 810 O O . PRO A 1 99 ? -1.239 -13.325 -9.547 1.00 97.94 99 PRO A O 1
ATOM 813 N N . ASN A 1 100 ? 0.547 -14.624 -9.173 1.00 97.19 100 ASN A N 1
ATOM 814 C CA . ASN A 1 100 ? -0.175 -15.867 -9.403 1.00 97.19 100 ASN A CA 1
ATOM 815 C C . ASN A 1 100 ? -0.953 -16.233 -8.136 1.00 97.19 100 ASN A C 1
ATOM 817 O O . ASN A 1 100 ? -0.437 -16.929 -7.268 1.00 97.19 100 ASN A O 1
ATOM 821 N N . LEU A 1 101 ? -2.206 -15.792 -8.035 1.00 95.38 101 LEU A N 1
ATOM 822 C CA . LEU A 1 101 ? -3.045 -15.980 -6.843 1.00 95.38 101 LEU A CA 1
ATOM 823 C C . LEU A 1 101 ? -3.274 -17.447 -6.426 1.00 95.38 101 LEU A C 1
ATOM 825 O O . LEU A 1 101 ? -3.744 -17.686 -5.317 1.00 95.38 101 LEU A O 1
ATOM 829 N N . ASN A 1 102 ? -2.941 -18.426 -7.275 1.00 95.31 102 ASN A N 1
ATOM 830 C CA . ASN A 1 102 ? -2.985 -19.849 -6.920 1.00 95.31 102 ASN A CA 1
ATOM 831 C C . ASN A 1 102 ? -1.724 -20.335 -6.183 1.00 95.31 102 ASN A C 1
ATOM 833 O O . ASN A 1 102 ? -1.696 -21.468 -5.707 1.00 95.31 102 ASN A O 1
ATOM 837 N N . ASN A 1 103 ? -0.667 -19.522 -6.122 1.00 97.50 103 ASN A N 1
ATOM 838 C CA . ASN A 1 103 ? 0.560 -19.859 -5.415 1.00 97.50 103 ASN A CA 1
ATOM 839 C C . ASN A 1 103 ? 0.376 -19.704 -3.895 1.00 97.50 103 ASN A C 1
ATOM 841 O O . ASN A 1 103 ? -0.200 -18.724 -3.419 1.00 97.50 103 ASN A O 1
ATOM 845 N N . ALA A 1 104 ? 0.915 -20.659 -3.134 1.00 96.75 104 ALA A N 1
ATOM 846 C CA . ALA A 1 104 ? 0.793 -20.721 -1.680 1.00 96.75 104 ALA A CA 1
ATOM 847 C C . ALA A 1 104 ? 1.397 -19.507 -0.950 1.00 96.75 104 ALA A C 1
ATOM 849 O O . ALA A 1 104 ? 0.935 -19.168 0.139 1.00 96.75 104 ALA A O 1
ATOM 850 N N . ILE A 1 105 ? 2.386 -18.814 -1.532 1.00 97.25 105 ILE A N 1
ATOM 851 C CA . ILE A 1 105 ? 2.991 -17.634 -0.893 1.00 97.25 105 ILE A CA 1
ATOM 852 C C . ILE A 1 105 ? 1.973 -16.502 -0.672 1.00 97.25 105 ILE A C 1
ATOM 854 O O . ILE A 1 105 ? 2.082 -15.748 0.295 1.00 97.25 105 ILE A O 1
ATOM 858 N N . TRP A 1 106 ? 0.945 -16.418 -1.525 1.00 97.50 106 TRP A N 1
ATOM 859 C CA . TRP A 1 106 ? -0.098 -15.393 -1.451 1.00 97.50 106 TRP A CA 1
ATOM 860 C C . TRP A 1 106 ? -1.330 -15.838 -0.653 1.00 97.50 106 TRP A C 1
ATOM 862 O O . TRP A 1 106 ? -2.163 -14.998 -0.319 1.00 97.50 106 TRP A O 1
ATOM 872 N N . GLU A 1 107 ? -1.464 -17.130 -0.326 1.00 96.00 107 GLU A N 1
ATOM 873 C CA . GLU A 1 107 ? -2.654 -17.704 0.326 1.00 96.00 107 GLU A CA 1
ATOM 874 C C . GLU A 1 107 ? -2.998 -16.988 1.631 1.00 96.00 107 GLU A C 1
ATOM 876 O O . GLU A 1 107 ? -4.114 -16.500 1.786 1.00 96.00 107 GLU A O 1
ATOM 881 N N . GLY A 1 108 ? -2.010 -16.806 2.510 1.00 95.88 108 GLY A N 1
ATOM 882 C CA . GLY A 1 108 ? -2.226 -16.123 3.782 1.00 95.88 108 GLY A CA 1
ATOM 883 C C . GLY A 1 108 ? -2.701 -14.674 3.631 1.00 95.88 108 GLY A C 1
ATOM 884 O O . GLY A 1 108 ? -3.509 -14.225 4.434 1.00 95.88 108 GLY A O 1
ATOM 885 N N . VAL A 1 109 ? -2.235 -13.948 2.611 1.00 96.88 109 VAL A N 1
ATOM 886 C CA . VAL A 1 109 ? -2.629 -12.547 2.370 1.00 96.88 109 VAL A CA 1
ATOM 887 C C . VAL A 1 109 ? -4.036 -12.466 1.780 1.00 96.88 109 VAL A C 1
ATOM 889 O O . VAL A 1 109 ? -4.832 -11.636 2.204 1.00 96.88 109 VAL A O 1
ATOM 892 N N . LYS A 1 110 ? -4.375 -13.349 0.834 1.00 94.38 110 LYS A N 1
ATOM 893 C CA . LYS A 1 110 ? -5.733 -13.440 0.272 1.00 94.38 110 LYS A CA 1
ATOM 894 C C . LYS A 1 110 ? -6.779 -13.764 1.336 1.00 94.38 110 LYS A C 1
ATOM 896 O O . LYS A 1 110 ? -7.888 -13.248 1.274 1.00 94.38 110 LYS A O 1
ATOM 901 N N . ASP A 1 111 ? -6.414 -14.629 2.276 1.00 92.81 111 ASP A N 1
ATOM 902 C CA . ASP A 1 111 ? -7.331 -15.189 3.264 1.00 92.81 111 ASP A CA 1
ATOM 903 C C . ASP A 1 111 ? -7.290 -14.404 4.590 1.00 92.81 111 ASP A C 1
ATOM 905 O O . ASP A 1 111 ? -7.867 -14.835 5.587 1.00 92.81 111 ASP A O 1
ATOM 909 N N . ASN A 1 112 ? -6.610 -13.248 4.615 1.00 92.12 112 ASN A N 1
ATOM 910 C CA . ASN A 1 112 ? -6.472 -12.375 5.787 1.00 92.12 112 ASN A CA 1
ATOM 911 C C . ASN A 1 112 ? -5.787 -13.010 7.013 1.00 92.12 112 ASN A C 1
ATOM 913 O O . ASN A 1 112 ? -5.917 -12.535 8.140 1.00 92.12 112 ASN A O 1
ATOM 917 N N . ILE A 1 113 ? -5.024 -14.082 6.803 1.00 94.81 113 ILE A N 1
ATOM 918 C CA . ILE A 1 113 ? -4.260 -14.780 7.846 1.00 94.81 113 ILE A CA 1
ATOM 919 C C . ILE A 1 113 ? -2.892 -14.112 8.042 1.00 94.81 113 ILE A C 1
ATOM 921 O O . ILE A 1 113 ? -2.384 -14.022 9.161 1.00 94.81 113 ILE A O 1
ATOM 925 N N . ALA A 1 114 ? -2.280 -13.648 6.951 1.00 97.06 114 ALA A N 1
ATOM 926 C CA . ALA A 1 114 ? -0.983 -12.987 6.941 1.00 97.06 114 ALA A CA 1
ATOM 927 C C . ALA A 1 114 ? -1.134 -11.503 6.595 1.00 97.06 114 ALA A C 1
ATOM 929 O O . ALA A 1 114 ? -1.806 -11.138 5.635 1.00 97.06 114 ALA A O 1
ATOM 930 N N . LYS A 1 115 ? -0.437 -10.645 7.345 1.00 97.75 115 LYS A N 1
ATOM 931 C CA . LYS A 1 115 ? -0.484 -9.183 7.161 1.00 97.75 115 LYS A CA 1
ATOM 932 C C . LYS A 1 115 ? 0.213 -8.720 5.882 1.00 97.75 115 LYS A C 1
ATOM 934 O O . LYS A 1 115 ? -0.141 -7.693 5.317 1.00 97.75 115 LYS A O 1
ATOM 939 N N . LYS A 1 116 ? 1.205 -9.481 5.418 1.00 98.06 116 LYS A N 1
ATOM 940 C CA . LYS A 1 116 ? 1.878 -9.279 4.134 1.00 98.06 116 LYS A CA 1
ATOM 941 C C . LYS A 1 116 ? 2.644 -10.523 3.703 1.00 98.06 116 LYS A C 1
ATOM 943 O O . LYS A 1 116 ? 3.004 -11.351 4.540 1.00 98.06 116 LYS A O 1
ATOM 948 N N . ALA A 1 117 ? 2.937 -10.604 2.415 1.00 98.38 117 ALA A N 1
ATOM 949 C CA . ALA A 1 117 ? 3.838 -11.581 1.818 1.00 98.38 117 ALA A CA 1
ATOM 950 C C . ALA A 1 117 ? 4.675 -10.901 0.734 1.00 98.38 117 ALA A C 1
ATOM 952 O O . ALA A 1 117 ? 4.257 -9.880 0.179 1.00 98.38 117 ALA A O 1
ATOM 953 N N . SER A 1 118 ? 5.845 -11.466 0.434 1.00 98.38 118 SER A N 1
ATOM 954 C CA . SER A 1 118 ? 6.772 -10.889 -0.536 1.00 98.38 118 SER A CA 1
ATOM 955 C C . SER A 1 118 ? 7.426 -11.959 -1.399 1.00 98.38 118 SER A C 1
ATOM 957 O O . SER A 1 118 ? 7.844 -12.988 -0.876 1.00 98.38 118 SER A O 1
ATOM 959 N N . SER A 1 119 ? 7.602 -11.656 -2.683 1.00 98.38 119 SER A N 1
ATOM 960 C CA . SER A 1 119 ? 8.450 -12.405 -3.618 1.00 98.38 119 SER A CA 1
ATOM 961 C C . SER A 1 119 ? 9.581 -11.497 -4.089 1.00 98.38 119 SER A C 1
ATOM 963 O O . SER A 1 119 ? 9.348 -10.334 -4.418 1.00 98.38 119 SER A O 1
ATOM 965 N N . LEU A 1 120 ? 10.812 -12.002 -4.126 1.00 98.38 120 LEU A N 1
ATOM 966 C CA . LEU A 1 120 ? 11.963 -11.222 -4.581 1.00 98.38 120 LEU A CA 1
ATOM 967 C C . LEU A 1 120 ? 11.997 -11.157 -6.111 1.00 98.38 120 LEU A C 1
ATOM 969 O O . LEU A 1 120 ? 11.801 -12.176 -6.772 1.00 98.38 120 LEU A O 1
ATOM 973 N N . VAL A 1 121 ? 12.280 -9.976 -6.660 1.00 98.31 121 VAL A N 1
ATOM 974 C CA . VAL A 1 121 ? 12.561 -9.793 -8.088 1.00 98.31 121 VAL A CA 1
ATOM 975 C C . VAL A 1 121 ? 13.829 -8.975 -8.288 1.00 98.31 121 VAL A C 1
ATOM 977 O O . VAL A 1 121 ? 14.106 -8.052 -7.522 1.00 98.31 121 VAL A O 1
ATOM 980 N N . ASN A 1 122 ? 14.572 -9.276 -9.347 1.00 98.31 122 ASN A N 1
ATOM 981 C CA . ASN A 1 122 ? 15.634 -8.414 -9.856 1.00 98.31 122 ASN A CA 1
ATOM 982 C C . ASN A 1 122 ? 15.192 -7.794 -11.175 1.00 98.31 122 ASN A C 1
ATOM 984 O O . ASN A 1 122 ? 14.702 -8.491 -12.058 1.00 98.31 122 ASN A O 1
ATOM 988 N N . ILE A 1 123 ? 15.378 -6.486 -11.313 1.00 98.38 123 ILE A N 1
ATOM 989 C CA . ILE A 1 123 ? 15.072 -5.724 -12.523 1.00 98.38 123 ILE A CA 1
ATOM 990 C C . ILE A 1 123 ? 16.368 -5.136 -13.051 1.00 98.38 123 ILE A C 1
ATOM 992 O O . ILE A 1 123 ? 17.090 -4.475 -12.305 1.00 98.38 123 ILE A O 1
ATOM 996 N N . ARG A 1 124 ? 16.632 -5.300 -14.347 1.00 97.62 124 ARG A N 1
ATOM 997 C CA . ARG A 1 124 ? 17.792 -4.724 -15.025 1.00 97.62 124 ARG A CA 1
ATOM 998 C C . ARG A 1 124 ? 17.367 -3.949 -16.264 1.00 97.62 124 ARG A C 1
ATOM 1000 O O . ARG A 1 124 ? 16.871 -4.525 -17.224 1.00 97.62 124 ARG A O 1
ATOM 1007 N N . LEU A 1 125 ? 17.617 -2.642 -16.265 1.00 97.12 125 LEU A N 1
ATOM 1008 C CA . LEU A 1 125 ? 17.450 -1.779 -17.438 1.00 97.12 125 LEU A CA 1
ATOM 1009 C C . LEU A 1 125 ? 18.793 -1.626 -18.144 1.00 97.12 125 LEU A C 1
ATOM 1011 O O . LEU A 1 125 ? 19.772 -1.289 -17.481 1.00 97.12 125 LEU A O 1
ATOM 1015 N N . MET A 1 126 ? 18.848 -1.813 -19.464 1.00 95.50 126 MET A N 1
ATOM 1016 C CA . MET A 1 126 ? 20.073 -1.678 -20.262 1.00 95.50 126 MET A CA 1
ATOM 1017 C C . MET A 1 126 ? 19.918 -0.625 -21.357 1.00 95.50 126 MET A C 1
ATOM 1019 O O . MET A 1 126 ? 18.955 -0.666 -22.127 1.00 95.50 126 MET A O 1
ATOM 1023 N N . ASP A 1 127 ? 20.882 0.294 -21.456 1.00 92.69 127 ASP A N 1
ATOM 1024 C CA . ASP A 1 127 ? 20.932 1.273 -22.543 1.00 92.69 127 ASP A CA 1
ATOM 1025 C C . ASP A 1 127 ? 21.733 0.808 -23.764 1.00 92.69 127 ASP A C 1
ATOM 1027 O O . ASP A 1 127 ? 22.517 -0.140 -23.713 1.00 92.69 127 ASP A O 1
ATOM 1031 N N . SER A 1 128 ? 21.555 1.524 -24.877 1.00 86.75 128 SER A N 1
ATOM 1032 C CA . SER A 1 128 ? 22.237 1.243 -26.153 1.00 86.75 128 SER A CA 1
ATOM 1033 C C . SER A 1 128 ? 23.773 1.264 -26.094 1.00 86.75 128 SER A C 1
ATOM 1035 O O . SER A 1 128 ? 24.425 0.740 -26.998 1.00 86.75 128 SER A O 1
ATOM 1037 N N 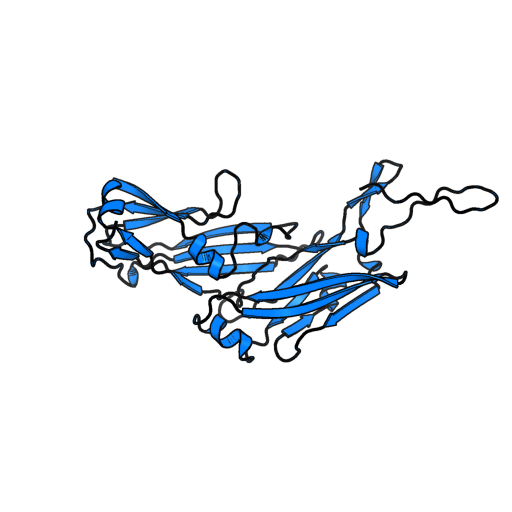. ALA A 1 129 ? 24.363 1.862 -25.054 1.00 87.19 129 ALA A N 1
ATOM 1038 C CA . ALA A 1 129 ? 25.806 1.893 -24.834 1.00 87.19 129 ALA A CA 1
ATOM 1039 C C . ALA A 1 129 ? 26.289 0.756 -23.911 1.00 87.19 129 ALA A C 1
ATOM 1041 O O . ALA A 1 129 ? 27.484 0.669 -23.626 1.00 87.19 129 ALA A O 1
ATOM 1042 N N . GLY A 1 130 ? 25.386 -0.126 -23.469 1.00 88.69 130 GLY A N 1
ATOM 1043 C CA . GLY A 1 130 ? 25.678 -1.268 -22.605 1.00 88.69 130 GLY A CA 1
ATOM 1044 C C . GLY A 1 130 ? 25.764 -0.927 -21.116 1.00 88.69 130 GLY A C 1
ATOM 1045 O O . GLY A 1 130 ? 26.156 -1.786 -20.322 1.00 88.69 130 GLY A O 1
ATOM 1046 N N . ASN A 1 131 ? 25.411 0.299 -20.707 1.00 93.75 131 ASN A N 1
ATOM 1047 C CA . ASN A 1 131 ? 25.278 0.606 -19.284 1.00 93.75 131 ASN A CA 1
ATOM 1048 C C . ASN A 1 131 ? 23.970 0.015 -18.769 1.00 93.75 131 ASN A C 1
ATOM 1050 O O . ASN A 1 131 ? 22.982 -0.060 -19.500 1.00 93.75 131 ASN A O 1
ATOM 1054 N N . HIS A 1 132 ? 23.957 -0.368 -17.498 1.00 95.00 132 HIS A N 1
ATOM 1055 C CA . HIS A 1 132 ? 22.791 -0.983 -16.885 1.00 95.00 132 HIS A CA 1
ATOM 1056 C C . HIS A 1 132 ? 22.520 -0.429 -15.496 1.00 95.00 132 HIS A C 1
ATOM 1058 O O . HIS A 1 132 ? 23.468 -0.125 -14.773 1.00 95.00 132 HIS A O 1
ATOM 1064 N N . LYS A 1 133 ? 21.235 -0.334 -15.148 1.00 96.69 133 LYS A N 1
ATOM 1065 C CA . LYS A 1 133 ? 20.734 0.001 -13.813 1.00 96.69 133 LYS A CA 1
ATOM 1066 C C . LYS A 1 133 ? 19.962 -1.191 -13.268 1.00 96.69 133 LYS A C 1
ATOM 1068 O O . LYS A 1 133 ? 19.098 -1.719 -13.966 1.00 96.69 133 LYS A O 1
ATOM 1073 N N . GLU A 1 134 ? 20.263 -1.582 -12.038 1.00 97.12 134 GLU A N 1
ATOM 1074 C CA . GLU A 1 134 ? 19.660 -2.745 -11.387 1.00 97.12 134 GLU A CA 1
ATOM 1075 C C . GLU A 1 134 ? 18.882 -2.341 -10.135 1.00 97.12 134 GLU A C 1
ATOM 1077 O O . GLU A 1 134 ? 19.225 -1.362 -9.464 1.00 97.12 134 GLU A O 1
ATOM 1082 N N . LEU A 1 135 ? 17.825 -3.093 -9.844 1.00 97.69 135 LEU A N 1
ATOM 1083 C CA . LEU A 1 135 ? 17.053 -3.010 -8.614 1.00 97.69 135 LEU A CA 1
ATOM 1084 C C . LEU A 1 135 ? 16.674 -4.422 -8.172 1.00 97.69 135 LEU A C 1
ATOM 1086 O O . LEU A 1 135 ? 15.939 -5.112 -8.875 1.00 97.69 135 LEU A O 1
ATOM 1090 N N . GLU A 1 136 ? 17.141 -4.808 -6.991 1.00 98.06 136 GLU A N 1
ATOM 1091 C CA . GLU A 1 136 ? 16.597 -5.939 -6.243 1.00 98.06 136 GLU A CA 1
ATOM 1092 C C . GLU A 1 136 ? 15.426 -5.421 -5.395 1.00 98.06 136 GLU A C 1
ATOM 1094 O O . GLU A 1 136 ? 15.587 -4.478 -4.613 1.00 98.06 136 GLU A O 1
ATOM 1099 N N . LEU A 1 137 ? 14.235 -5.990 -5.580 1.00 97.62 137 LEU A N 1
ATOM 1100 C CA . LEU A 1 137 ? 13.001 -5.499 -4.975 1.00 97.62 137 LEU A CA 1
ATOM 1101 C C . LEU A 1 137 ? 12.150 -6.651 -4.426 1.00 97.62 137 LEU A C 1
ATOM 1103 O O . LEU A 1 137 ? 11.754 -7.535 -5.185 1.00 97.62 137 LEU A O 1
ATOM 1107 N N . PRO A 1 138 ? 11.786 -6.645 -3.132 1.00 97.56 138 PRO A N 1
ATOM 1108 C CA . PRO A 1 138 ? 10.718 -7.505 -2.640 1.00 97.56 138 PRO A CA 1
ATOM 1109 C C . PRO A 1 138 ? 9.349 -6.966 -3.084 1.00 97.56 138 PRO A C 1
ATOM 1111 O O . PRO A 1 138 ? 8.837 -5.993 -2.524 1.00 97.56 138 PRO A O 1
ATOM 1114 N N . ILE A 1 139 ? 8.724 -7.631 -4.055 1.00 98.31 139 ILE A N 1
ATOM 1115 C CA . ILE A 1 139 ? 7.335 -7.395 -4.461 1.00 98.31 139 ILE A CA 1
ATOM 1116 C C . ILE A 1 139 ? 6.433 -7.820 -3.313 1.00 98.31 139 ILE A C 1
ATOM 1118 O O . ILE A 1 139 ? 6.241 -9.011 -3.078 1.00 98.31 139 ILE A O 1
ATOM 1122 N N . THR A 1 140 ? 5.937 -6.836 -2.565 1.00 98.50 140 THR A N 1
ATOM 1123 C CA . THR A 1 140 ? 5.226 -7.051 -1.303 1.00 98.50 140 THR A CA 1
ATOM 1124 C C . THR A 1 140 ? 3.760 -6.684 -1.444 1.00 98.50 140 THR A C 1
ATOM 1126 O O . THR A 1 140 ? 3.441 -5.548 -1.805 1.00 98.50 140 THR A O 1
ATOM 1129 N N . TYR A 1 141 ? 2.889 -7.627 -1.089 1.00 98.62 141 TYR A N 1
ATOM 1130 C CA . TYR A 1 141 ? 1.450 -7.411 -1.022 1.00 98.62 141 TYR A CA 1
ATOM 1131 C C . TYR A 1 141 ? 0.918 -7.516 0.404 1.00 98.62 141 TYR A C 1
ATOM 1133 O O . TYR A 1 141 ? 1.360 -8.377 1.168 1.00 98.62 141 TYR A O 1
ATOM 1141 N N . CYS A 1 142 ? -0.071 -6.686 0.725 1.00 98.25 142 CYS A N 1
ATOM 1142 C CA . CYS A 1 142 ? -0.945 -6.820 1.891 1.00 98.25 142 CYS A CA 1
ATOM 1143 C C . CYS A 1 142 ? -2.394 -7.126 1.454 1.00 98.25 142 CYS A C 1
ATOM 1145 O O . CYS A 1 142 ? -2.712 -6.999 0.265 1.00 98.25 142 CYS A O 1
ATOM 1147 N N . PRO A 1 143 ? -3.285 -7.567 2.360 1.00 97.62 143 PRO A N 1
ATOM 1148 C CA . PRO A 1 143 ? -4.694 -7.768 2.036 1.00 97.62 143 PRO A CA 1
ATOM 1149 C C . PRO A 1 143 ? -5.365 -6.444 1.640 1.00 97.62 143 PRO A C 1
ATOM 1151 O O . PRO A 1 143 ? -4.892 -5.369 2.001 1.00 97.62 143 PRO A O 1
ATOM 1154 N N . SER A 1 144 ? -6.466 -6.510 0.890 1.00 96.00 144 SER A N 1
ATOM 1155 C CA . SER A 1 144 ? -7.248 -5.328 0.474 1.00 96.00 144 SER A CA 1
ATOM 1156 C C . SER A 1 144 ? -8.428 -5.005 1.396 1.00 96.00 144 SER A C 1
ATOM 1158 O O . SER A 1 144 ? -9.012 -3.933 1.300 1.00 96.00 144 SER A O 1
ATOM 1160 N N . ASP A 1 145 ? -8.808 -5.932 2.265 1.00 95.62 145 ASP A N 1
ATOM 1161 C CA . ASP A 1 145 ? -9.889 -5.799 3.241 1.00 95.62 145 ASP A CA 1
ATOM 1162 C C . ASP A 1 145 ? -9.347 -6.411 4.526 1.00 95.62 145 ASP A C 1
ATOM 1164 O O . ASP A 1 145 ? -8.871 -7.538 4.462 1.00 95.62 145 ASP A O 1
ATOM 1168 N N . ILE A 1 146 ? -9.317 -5.680 5.637 1.00 96.94 146 ILE A N 1
ATOM 1169 C CA . ILE A 1 146 ? -8.788 -6.146 6.926 1.00 96.94 146 ILE A CA 1
ATOM 1170 C C . ILE A 1 146 ? -9.727 -5.752 8.062 1.00 96.94 146 ILE A C 1
ATOM 1172 O O . ILE A 1 146 ? -10.496 -4.7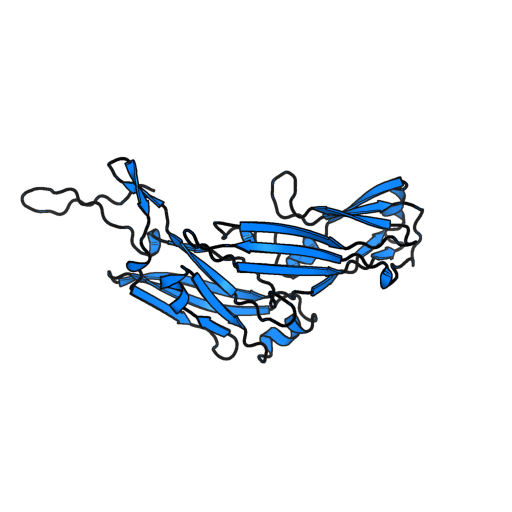98 7.962 1.00 96.94 146 ILE A O 1
ATOM 1176 N N . GLU A 1 147 ? -9.589 -6.438 9.191 1.00 96.69 147 GLU A N 1
ATOM 1177 C CA . GLU A 1 147 ? -10.228 -6.059 10.447 1.00 96.69 147 GLU A CA 1
ATOM 1178 C C . GLU A 1 147 ? -9.158 -5.693 11.478 1.00 96.69 147 GLU A C 1
ATOM 1180 O O . GLU A 1 147 ? -8.249 -6.481 11.758 1.00 96.69 147 GLU A O 1
ATOM 1185 N N . LEU A 1 148 ? -9.260 -4.489 12.043 1.00 96.94 148 LEU A N 1
ATOM 1186 C CA . LEU A 1 148 ? -8.407 -4.023 13.131 1.00 96.94 148 LEU A CA 1
ATOM 1187 C C . LEU A 1 148 ? -9.265 -3.791 14.368 1.00 96.94 148 LEU A C 1
ATOM 1189 O O . LEU A 1 148 ? -9.897 -2.750 14.525 1.00 96.94 148 LEU A O 1
ATOM 1193 N N . LYS A 1 149 ? -9.270 -4.783 15.262 1.00 95.75 149 LYS A N 1
ATOM 1194 C CA . LYS A 1 149 ? -9.986 -4.693 16.533 1.00 95.75 149 LYS A CA 1
ATOM 1195 C C . LYS A 1 149 ? -9.335 -3.671 17.461 1.00 95.75 149 LYS A C 1
ATOM 1197 O O . LYS A 1 149 ? -8.206 -3.859 17.919 1.00 95.75 149 LYS A O 1
ATOM 1202 N N . LEU A 1 150 ? -10.089 -2.628 17.780 1.00 96.12 150 LEU A N 1
ATOM 1203 C CA . LEU A 1 150 ? -9.680 -1.528 18.639 1.00 96.12 150 LEU A CA 1
ATOM 1204 C C . LEU A 1 150 ? -10.056 -1.849 20.085 1.00 96.12 150 LEU A C 1
ATOM 1206 O O . LEU A 1 150 ? -11.227 -1.809 20.458 1.00 96.12 150 LEU A O 1
ATOM 1210 N N . ASN A 1 151 ? -9.064 -2.177 20.912 1.00 95.94 151 ASN A N 1
ATOM 1211 C CA . ASN A 1 151 ? -9.277 -2.367 22.346 1.00 95.94 151 ASN A CA 1
ATOM 1212 C C . ASN A 1 151 ? -9.018 -1.040 23.064 1.00 95.94 151 ASN A C 1
ATOM 1214 O O . ASN A 1 151 ? -7.864 -0.636 23.204 1.00 95.94 151 ASN A O 1
ATOM 1218 N N . LEU A 1 152 ? -10.080 -0.360 23.494 1.00 96.44 152 LEU A N 1
ATOM 1219 C CA . LEU A 1 152 ? -10.008 0.988 24.061 1.00 96.44 152 LEU A CA 1
ATOM 1220 C C . LEU A 1 152 ? -10.305 0.974 25.562 1.00 96.44 152 LEU A C 1
ATOM 1222 O O . LEU A 1 152 ? -11.241 0.318 26.017 1.00 96.44 152 LEU A O 1
ATOM 1226 N N . SER A 1 153 ? -9.526 1.720 26.341 1.00 96.81 153 SER A N 1
ATOM 1227 C CA . SER A 1 153 ? -9.729 1.849 27.786 1.00 96.81 153 SER A CA 1
ATOM 1228 C C . SER A 1 153 ? -11.019 2.604 28.105 1.00 96.81 153 SER A C 1
ATOM 1230 O O . SER A 1 153 ? -11.207 3.729 27.637 1.00 96.81 153 SER A O 1
ATOM 1232 N N . ALA A 1 154 ? -11.871 2.041 28.967 1.00 96.81 154 ALA A N 1
ATOM 1233 C CA . ALA A 1 154 ? -13.032 2.763 29.488 1.00 96.81 154 ALA A CA 1
ATOM 1234 C C . ALA A 1 154 ? -12.611 4.050 30.218 1.00 96.81 154 ALA A C 1
ATOM 1236 O O . ALA A 1 154 ? -13.232 5.098 30.041 1.00 96.81 154 ALA A O 1
ATOM 1237 N N . THR A 1 155 ? -11.544 3.982 31.024 1.00 95.75 155 THR A N 1
ATOM 1238 C CA . THR A 1 155 ? -11.014 5.133 31.765 1.00 95.75 155 THR A CA 1
ATOM 1239 C C . THR A 1 155 ? -10.552 6.231 30.818 1.00 95.75 155 THR A C 1
ATOM 1241 O O . THR A 1 155 ? -10.859 7.399 31.052 1.00 95.75 155 THR A O 1
ATOM 1244 N N . GLU A 1 156 ? -9.812 5.876 29.764 1.00 96.44 156 GLU A N 1
ATOM 1245 C CA . GLU A 1 156 ? -9.268 6.858 28.825 1.00 96.44 156 GLU A CA 1
ATOM 1246 C C . GLU A 1 156 ? -10.373 7.513 28.002 1.00 96.44 156 GLU A C 1
ATOM 1248 O O . GLU A 1 156 ? -10.478 8.737 27.987 1.00 96.44 156 GLU A O 1
ATOM 1253 N N . VAL A 1 157 ? -11.243 6.710 27.388 1.00 96.75 157 VAL A N 1
ATOM 1254 C CA . VAL A 1 157 ? -12.324 7.203 26.527 1.00 96.75 157 VAL A CA 1
ATOM 1255 C C . VAL A 1 157 ? -13.270 8.127 27.294 1.00 96.75 157 VAL A C 1
ATOM 1257 O O . VAL A 1 157 ? -13.613 9.203 26.808 1.00 96.75 157 VAL A O 1
ATOM 1260 N N . ASN A 1 158 ? -13.653 7.770 28.524 1.00 96.75 158 ASN A N 1
ATOM 1261 C CA . ASN A 1 158 ? -14.594 8.570 29.313 1.00 96.75 158 ASN A CA 1
ATOM 1262 C C . ASN A 1 158 ? -14.051 9.960 29.705 1.00 96.75 158 ASN A C 1
ATOM 1264 O O . ASN A 1 158 ? -14.843 10.833 30.068 1.00 96.75 158 ASN A O 1
ATOM 1268 N N . LYS A 1 159 ? -12.736 10.223 29.596 1.00 97.06 159 LYS A N 1
ATOM 1269 C CA . LYS A 1 159 ? -12.180 11.588 29.738 1.00 97.06 159 LYS A CA 1
ATOM 1270 C C . LYS A 1 159 ? -12.678 12.536 28.645 1.00 97.06 159 LYS A C 1
ATOM 1272 O O . LYS A 1 159 ? -12.677 13.747 28.855 1.00 97.06 159 LYS A O 1
ATOM 1277 N N . TYR A 1 160 ? -13.107 11.981 27.514 1.00 97.25 160 TYR A N 1
ATOM 1278 C CA . TYR A 1 160 ? -13.550 12.695 26.322 1.00 97.25 160 TYR A CA 1
ATOM 1279 C C . TYR A 1 160 ? -15.076 12.705 26.168 1.00 97.25 160 TYR A C 1
ATOM 1281 O O . TYR A 1 160 ? -15.566 13.019 25.094 1.00 97.25 160 TYR A O 1
ATOM 1289 N N . LEU A 1 161 ? -15.843 12.395 27.222 1.00 96.31 161 LEU A N 1
ATOM 1290 C CA . LEU A 1 161 ? -17.309 12.431 27.183 1.00 96.31 161 LEU A CA 1
ATOM 1291 C C . LEU A 1 161 ? -17.839 13.790 26.679 1.00 96.31 161 LEU A C 1
ATOM 1293 O O . LEU A 1 161 ? -17.519 14.835 27.251 1.00 96.31 161 LEU A O 1
ATOM 1297 N N . ASN A 1 162 ? -18.717 13.763 25.670 1.00 94.69 162 ASN A N 1
ATOM 1298 C CA . ASN A 1 162 ? -19.165 14.925 24.886 1.00 94.69 162 ASN A CA 1
ATOM 1299 C C . ASN A 1 162 ? -18.025 15.640 24.136 1.00 94.69 162 ASN A C 1
ATOM 1301 O O . ASN A 1 162 ? -18.000 16.873 24.056 1.00 94.69 162 ASN A O 1
ATOM 1305 N N . GLY A 1 163 ? -17.072 14.870 23.619 1.00 95.94 163 GLY A N 1
ATOM 1306 C CA . GLY A 1 163 ? -15.897 15.344 22.899 1.00 95.94 163 GLY A CA 1
ATOM 1307 C C . GLY A 1 163 ? -15.314 14.274 21.974 1.00 95.94 163 GLY A C 1
ATOM 1308 O O . GLY A 1 163 ? -15.828 13.159 21.881 1.00 95.94 163 GLY A O 1
ATOM 1309 N N . SER A 1 164 ? -14.229 14.645 21.295 1.00 96.75 164 SER A N 1
ATOM 1310 C CA . SER A 1 164 ? -13.532 13.793 20.329 1.00 96.75 164 SER A CA 1
ATOM 1311 C C . SER A 1 164 ? -12.395 13.007 20.978 1.00 96.75 164 SER A C 1
ATOM 1313 O O . SER A 1 164 ? -11.539 13.585 21.653 1.00 96.75 164 SER A O 1
ATOM 1315 N N . TYR A 1 165 ? -12.361 11.703 20.729 1.00 96.94 165 TYR A N 1
ATOM 1316 C CA . TYR A 1 165 ? -11.276 10.789 21.066 1.00 96.94 165 TYR A CA 1
ATOM 1317 C C . TYR A 1 165 ? -10.556 10.351 19.785 1.00 96.94 165 TYR A C 1
ATOM 1319 O O . TYR A 1 165 ? -11.201 9.969 18.815 1.00 96.94 165 TYR A O 1
ATOM 1327 N N . PHE A 1 166 ? -9.224 10.398 19.771 1.00 96.50 166 PHE A N 1
ATOM 1328 C CA . PHE A 1 166 ? -8.423 10.126 18.573 1.00 96.50 166 PHE A CA 1
ATOM 1329 C C . PHE A 1 166 ? -7.708 8.781 18.691 1.00 96.50 166 PHE A C 1
ATOM 1331 O O . PHE A 1 166 ? -7.006 8.524 19.669 1.00 96.50 166 PHE A O 1
ATOM 1338 N N . ILE A 1 167 ? -7.872 7.935 17.677 1.00 96.75 167 ILE A N 1
ATOM 1339 C CA . ILE A 1 167 ? -7.360 6.567 17.632 1.00 96.75 167 ILE A CA 1
ATOM 1340 C C . ILE A 1 167 ? -6.360 6.474 16.482 1.00 96.75 167 ILE A C 1
ATOM 1342 O O . ILE A 1 167 ? -6.745 6.399 15.316 1.00 96.75 167 ILE A O 1
ATOM 1346 N N . ASN A 1 168 ? -5.068 6.479 16.806 1.00 95.44 168 ASN A N 1
ATOM 1347 C CA . ASN A 1 168 ? -4.011 6.253 15.825 1.00 95.44 168 ASN A CA 1
ATOM 1348 C C . ASN A 1 168 ? -3.878 4.744 15.561 1.00 95.44 168 ASN A C 1
ATOM 1350 O O . ASN A 1 168 ? -3.594 3.989 16.489 1.00 95.44 168 ASN A O 1
ATOM 1354 N N . ILE A 1 169 ? -4.082 4.327 14.307 1.00 96.12 169 ILE A N 1
ATOM 1355 C CA . ILE A 1 169 ? -3.949 2.927 13.861 1.00 96.12 169 ILE A CA 1
ATOM 1356 C C . ILE A 1 169 ? -2.705 2.701 12.986 1.00 96.12 169 ILE A C 1
ATOM 1358 O O . ILE A 1 169 ? -2.537 1.649 12.367 1.00 96.12 169 ILE A O 1
ATOM 1362 N N . GLY A 1 170 ? -1.834 3.707 12.877 1.00 95.06 170 GLY A N 1
ATOM 1363 C CA . GLY A 1 170 ? -0.657 3.677 12.016 1.00 95.06 170 GLY A CA 1
ATOM 1364 C C . GLY A 1 170 ? 0.298 2.544 12.373 1.00 95.06 170 GLY A C 1
ATOM 1365 O O . GLY A 1 170 ? 0.769 1.842 11.483 1.00 95.06 170 GLY A O 1
ATOM 1366 N N . LYS A 1 171 ? 0.519 2.296 13.669 1.00 92.56 171 LYS A N 1
ATOM 1367 C CA . LYS A 1 171 ? 1.414 1.230 14.139 1.00 92.56 171 LYS A CA 1
ATOM 1368 C C . LYS A 1 171 ? 0.915 -0.160 13.743 1.00 92.56 171 LYS A C 1
ATOM 1370 O O . LYS A 1 171 ? 1.704 -1.014 13.350 1.00 92.56 171 LYS A O 1
ATOM 1375 N N . GLU A 1 172 ? -0.388 -0.390 13.820 1.00 95.31 172 GLU A N 1
ATOM 1376 C CA . GLU A 1 172 ? -1.027 -1.622 13.369 1.00 95.31 172 GLU A CA 1
ATOM 1377 C C . GLU A 1 172 ? -0.860 -1.786 11.852 1.00 95.31 172 GLU A C 1
ATOM 1379 O O . GLU A 1 172 ? -0.577 -2.886 11.375 1.00 95.31 172 GLU A O 1
ATOM 1384 N N . LEU A 1 173 ? -0.964 -0.691 11.092 1.00 97.12 173 LEU A N 1
ATOM 1385 C CA . LEU A 1 173 ? -0.788 -0.676 9.638 1.00 97.12 173 LEU A CA 1
ATOM 1386 C C . LEU A 1 173 ? 0.673 -0.879 9.187 1.00 97.12 173 LEU A C 1
ATOM 1388 O O . LEU A 1 173 ? 0.903 -1.441 8.111 1.00 97.12 173 LEU A O 1
ATOM 1392 N N . GLU A 1 174 ? 1.673 -0.546 10.011 1.00 96.31 174 GLU A N 1
ATOM 1393 C CA . GLU A 1 174 ? 3.088 -0.852 9.728 1.00 96.31 174 GLU A CA 1
ATOM 1394 C C . GLU A 1 174 ? 3.335 -2.357 9.548 1.00 96.31 174 GLU A C 1
ATOM 1396 O O . GLU A 1 174 ? 4.161 -2.786 8.730 1.00 96.31 174 GLU A O 1
ATOM 1401 N N . GLU A 1 175 ? 2.589 -3.194 10.271 1.00 96.31 175 GLU A N 1
ATOM 1402 C CA . GLU A 1 175 ? 2.704 -4.648 10.164 1.00 96.31 175 GLU A CA 1
ATOM 1403 C C . GLU A 1 175 ? 2.243 -5.153 8.787 1.00 96.31 175 GLU A C 1
ATOM 1405 O O . GLU A 1 175 ? 2.825 -6.103 8.250 1.00 96.31 175 GLU A O 1
ATOM 1410 N N . TYR A 1 176 ? 1.303 -4.439 8.161 1.00 97.75 176 TYR A N 1
ATOM 1411 C CA . TYR A 1 176 ? 0.874 -4.621 6.771 1.00 97.75 176 TYR A CA 1
ATOM 1412 C C . TYR A 1 176 ? 1.826 -3.963 5.760 1.00 97.75 176 TYR A C 1
ATOM 1414 O O . TYR A 1 176 ? 1.639 -4.100 4.559 1.00 97.75 176 TYR A O 1
ATOM 1422 N N . GLY A 1 177 ? 2.890 -3.292 6.214 1.00 96.25 177 GLY A N 1
ATOM 1423 C CA . GLY A 1 177 ? 3.891 -2.641 5.361 1.00 96.25 177 GLY A CA 1
ATOM 1424 C C . GLY A 1 177 ? 3.574 -1.190 4.995 1.00 96.25 177 GLY A C 1
ATOM 1425 O O . GLY A 1 177 ? 4.369 -0.569 4.291 1.00 96.25 177 GLY A O 1
ATOM 1426 N N . LEU A 1 178 ? 2.461 -0.642 5.489 1.00 96.75 178 LEU A N 1
ATOM 1427 C CA . LEU A 1 178 ? 2.078 0.764 5.336 1.00 96.75 178 LEU A CA 1
ATOM 1428 C C . LEU A 1 178 ? 2.834 1.612 6.373 1.00 96.75 178 LEU A C 1
ATOM 1430 O O . LEU A 1 178 ? 2.248 2.178 7.288 1.00 96.75 178 LEU A O 1
ATOM 1434 N N . THR A 1 179 ? 4.165 1.628 6.276 1.00 94.38 179 THR A N 1
ATOM 1435 C CA . THR A 1 179 ? 5.035 2.459 7.123 1.00 94.38 179 THR A CA 1
ATOM 1436 C C . THR A 1 179 ? 4.959 3.915 6.705 1.00 94.38 179 THR A C 1
ATOM 1438 O O . THR A 1 179 ? 4.629 4.194 5.564 1.00 94.38 179 THR A O 1
ATOM 1441 N N . GLN A 1 180 ? 5.358 4.854 7.561 1.00 91.31 180 GLN A N 1
ATOM 1442 C CA . GLN A 1 180 ? 5.343 6.291 7.245 1.00 91.31 180 GLN A CA 1
ATOM 1443 C C . GLN A 1 180 ? 5.988 6.654 5.885 1.00 91.31 180 GLN A C 1
ATOM 1445 O O . GLN A 1 180 ? 5.560 7.578 5.194 1.00 91.31 180 GLN A O 1
ATOM 1450 N N . ASP A 1 181 ? 7.007 5.897 5.471 1.00 92.06 181 ASP A N 1
ATOM 1451 C CA . ASP A 1 181 ? 7.806 6.134 4.270 1.00 92.06 181 ASP A CA 1
ATOM 1452 C C . ASP A 1 181 ? 7.497 5.187 3.094 1.00 92.06 181 ASP A C 1
ATOM 1454 O O . ASP A 1 181 ? 8.255 5.138 2.120 1.00 92.06 181 ASP A O 1
ATOM 1458 N N . PHE A 1 182 ? 6.407 4.421 3.134 1.00 94.25 182 PHE A N 1
ATOM 1459 C CA . PHE A 1 182 ? 6.089 3.439 2.090 1.00 94.25 182 PHE A CA 1
ATOM 1460 C C . PHE A 1 182 ? 5.856 4.038 0.694 1.00 94.25 182 PHE A C 1
ATOM 1462 O O . PHE A 1 182 ? 6.116 3.372 -0.308 1.00 94.25 182 PHE A O 1
ATOM 1469 N N . MET A 1 183 ? 5.438 5.304 0.622 1.00 93.12 183 MET A N 1
ATOM 1470 C CA . MET A 1 183 ? 5.256 6.062 -0.622 1.00 93.12 183 MET A CA 1
ATOM 1471 C C . MET A 1 183 ? 6.488 6.892 -1.016 1.00 93.12 183 MET A C 1
ATOM 1473 O O . MET A 1 183 ? 6.451 7.582 -2.029 1.00 93.12 183 MET A O 1
ATOM 1477 N N . SER A 1 184 ? 7.577 6.863 -0.239 1.00 92.25 184 SER A N 1
ATOM 1478 C CA . SER A 1 184 ? 8.723 7.782 -0.403 1.00 92.25 184 SER A CA 1
ATOM 1479 C C . SER A 1 184 ? 9.457 7.665 -1.744 1.00 92.25 184 SER A C 1
ATOM 1481 O O . SER A 1 184 ? 10.106 8.617 -2.171 1.00 92.25 184 SER A O 1
ATOM 1483 N N . ASN A 1 185 ? 9.333 6.522 -2.421 1.00 93.31 185 ASN A N 1
ATOM 1484 C CA . ASN A 1 185 ? 9.912 6.297 -3.743 1.00 93.31 185 ASN A CA 1
ATOM 1485 C C . ASN A 1 185 ? 8.974 6.724 -4.884 1.00 93.31 185 ASN A C 1
ATOM 1487 O O . ASN A 1 185 ? 9.377 6.655 -6.043 1.00 93.31 185 ASN A O 1
ATOM 1491 N N . LEU A 1 186 ? 7.732 7.135 -4.604 1.00 94.31 186 LEU A N 1
ATOM 1492 C CA . LEU A 1 186 ? 6.764 7.546 -5.621 1.00 94.31 186 LEU A CA 1
ATOM 1493 C C . LEU A 1 186 ? 6.972 9.008 -6.040 1.00 94.31 186 LEU A C 1
ATOM 1495 O O . LEU A 1 186 ? 6.995 9.904 -5.199 1.00 94.31 186 LEU A O 1
ATOM 1499 N N . SER A 1 187 ? 7.084 9.265 -7.347 1.00 89.25 187 SER A N 1
ATOM 1500 C CA . SER A 1 187 ? 7.251 10.635 -7.866 1.00 89.25 187 SER A CA 1
ATOM 1501 C C . SER A 1 187 ? 5.935 11.407 -7.997 1.00 89.25 187 SER A C 1
ATOM 1503 O O . SER A 1 187 ? 5.918 12.632 -7.861 1.00 89.25 187 SER A O 1
ATOM 1505 N N . ILE A 1 188 ? 4.841 10.714 -8.323 1.00 88.75 188 ILE A N 1
ATOM 1506 C CA . ILE A 1 188 ? 3.500 11.286 -8.494 1.00 88.75 188 ILE A CA 1
ATOM 150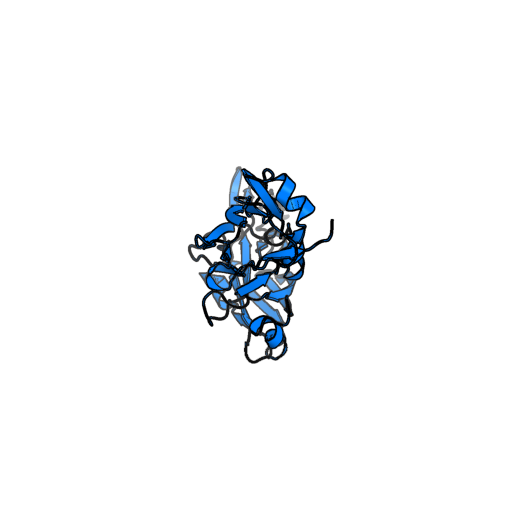7 C C . ILE A 1 188 ? 2.530 10.397 -7.729 1.00 88.75 188 ILE A C 1
ATOM 1509 O O . ILE A 1 188 ? 2.342 9.241 -8.096 1.00 88.75 188 ILE A O 1
ATOM 1513 N N . THR A 1 189 ? 1.890 10.939 -6.699 1.00 92.31 189 THR A N 1
ATOM 1514 C CA . THR A 1 189 ? 1.019 10.158 -5.815 1.00 92.31 189 THR A CA 1
ATOM 1515 C C . THR A 1 189 ? -0.212 10.963 -5.452 1.00 92.31 189 THR A C 1
ATOM 1517 O O . THR A 1 189 ? -0.119 12.166 -5.202 1.00 92.31 189 THR A O 1
ATOM 1520 N N . ALA A 1 190 ? -1.357 10.293 -5.382 1.00 91.25 190 ALA A N 1
ATOM 1521 C CA . ALA A 1 190 ? -2.544 10.808 -4.722 1.00 91.25 190 ALA A CA 1
ATOM 1522 C C . ALA A 1 190 ? -3.001 9.812 -3.654 1.00 91.25 190 ALA A C 1
ATOM 1524 O O . ALA A 1 190 ? -3.099 8.613 -3.922 1.00 91.25 190 ALA A O 1
ATOM 1525 N N . LEU A 1 191 ? -3.256 10.337 -2.458 1.00 92.94 191 LEU A N 1
ATOM 1526 C CA . LEU A 1 191 ? -3.721 9.608 -1.286 1.00 92.94 191 LEU A CA 1
ATOM 1527 C C . LEU A 1 191 ? -5.172 10.003 -1.003 1.00 92.94 191 LEU A C 1
ATOM 1529 O O . LEU A 1 191 ? -5.512 11.186 -1.036 1.00 92.94 191 LEU A O 1
ATOM 1533 N N . PHE A 1 192 ? -6.006 9.012 -0.718 1.00 90.81 192 PHE A N 1
ATOM 1534 C CA . PHE A 1 192 ? -7.435 9.165 -0.495 1.00 90.81 192 PHE A CA 1
ATOM 1535 C C . PHE A 1 192 ? -7.851 8.454 0.784 1.00 90.81 192 PHE A C 1
ATOM 1537 O O . PHE A 1 192 ? -7.400 7.340 1.055 1.00 90.81 192 PHE A O 1
ATOM 1544 N N . GLY A 1 193 ? -8.747 9.098 1.528 1.00 92.69 193 GLY A N 1
ATOM 1545 C CA . GLY A 1 193 ? -9.440 8.512 2.663 1.00 92.69 193 GLY A CA 1
ATOM 1546 C C . GLY A 1 193 ? -10.930 8.423 2.415 1.00 92.69 193 GLY A C 1
ATOM 1547 O O . GLY A 1 193 ? -11.511 9.297 1.774 1.00 92.69 193 GLY A O 1
ATOM 1548 N N . GLY A 1 194 ? -11.528 7.351 2.918 1.00 93.62 194 GLY A N 1
ATOM 1549 C CA . GLY A 1 194 ? -12.970 7.141 2.913 1.00 93.62 194 GLY A CA 1
ATOM 1550 C C . GLY A 1 194 ? -13.419 6.704 4.295 1.00 93.62 194 GLY A C 1
ATOM 1551 O O . GLY A 1 194 ? -12.677 6.007 4.984 1.00 93.62 194 GLY A O 1
ATOM 1552 N N . LEU A 1 195 ? -14.609 7.143 4.686 1.00 95.75 195 LEU A N 1
ATOM 1553 C CA . LEU A 1 195 ? -15.260 6.786 5.937 1.00 95.75 195 LEU A CA 1
ATOM 1554 C C . LEU A 1 195 ? -16.683 6.341 5.605 1.00 95.75 195 LEU A C 1
ATOM 1556 O O . LEU A 1 195 ? -17.458 7.099 5.020 1.00 95.75 195 LEU A O 1
ATOM 1560 N N . GLU A 1 196 ? -17.001 5.114 5.983 1.00 93.50 196 GLU A N 1
ATOM 1561 C CA . GLU A 1 196 ? -18.323 4.508 5.905 1.00 93.50 196 GLU A CA 1
ATOM 1562 C C . GLU A 1 196 ? -18.740 4.164 7.339 1.00 93.50 196 GLU A C 1
ATOM 1564 O O . GLU A 1 196 ? -18.325 3.147 7.898 1.00 93.50 196 GLU A O 1
ATOM 1569 N N . ALA A 1 197 ? -19.512 5.061 7.954 1.00 86.56 197 ALA A N 1
ATOM 1570 C CA . ALA A 1 197 ? -20.008 4.921 9.318 1.00 86.56 197 ALA A CA 1
ATOM 1571 C C . ALA A 1 197 ? -21.539 4.912 9.328 1.00 86.56 197 ALA A C 1
ATOM 1573 O O . ALA A 1 197 ? -22.182 5.716 8.643 1.00 86.56 197 ALA A O 1
ATOM 1574 N N . GLU A 1 198 ? -22.120 4.027 10.133 1.00 80.31 198 GLU A N 1
ATOM 1575 C CA . GLU A 1 198 ? -23.551 4.014 10.421 1.00 80.31 198 GLU A CA 1
ATOM 1576 C C . GLU A 1 198 ? -23.820 4.589 11.814 1.00 80.31 198 GLU A C 1
ATOM 1578 O O . GLU A 1 198 ? -23.051 4.402 12.756 1.00 80.31 198 GLU A O 1
ATOM 1583 N N . TRP A 1 199 ? -24.926 5.323 11.942 1.00 75.44 199 TRP A N 1
ATOM 1584 C CA . TRP A 1 199 ? -25.344 5.876 13.227 1.00 75.44 199 TRP A CA 1
ATOM 1585 C C . TRP A 1 199 ? -25.961 4.769 14.077 1.00 75.44 199 TRP A C 1
ATOM 1587 O O . TRP A 1 199 ? -27.087 4.338 13.823 1.00 75.44 199 TRP A O 1
ATOM 1597 N N . GLY A 1 200 ? -25.209 4.343 15.087 1.00 81.06 200 GLY A N 1
ATOM 1598 C CA . GLY A 1 200 ? -25.609 3.328 16.050 1.00 81.06 200 GLY A CA 1
ATOM 1599 C C . GLY A 1 200 ? -26.076 3.877 17.401 1.00 81.06 200 GLY A C 1
ATOM 1600 O O . GLY A 1 200 ? -26.159 5.082 17.635 1.00 81.06 200 GLY A O 1
ATOM 1601 N N . ASN A 1 201 ? -26.364 2.949 18.308 1.00 87.12 201 ASN A N 1
ATOM 1602 C CA . ASN A 1 201 ? -26.523 3.164 19.742 1.00 87.12 201 ASN A CA 1
ATOM 1603 C C . ASN A 1 201 ? -25.204 2.981 20.515 1.00 87.12 201 ASN A C 1
ATOM 1605 O O . ASN A 1 201 ? -25.189 3.210 21.728 1.00 87.12 201 ASN A O 1
ATOM 1609 N N . PHE A 1 202 ? -24.122 2.524 19.869 1.00 92.75 202 PHE A N 1
ATOM 1610 C CA . PHE A 1 202 ? -22.819 2.425 20.525 1.00 92.75 202 PHE A CA 1
ATOM 1611 C C . PHE A 1 202 ? -22.319 3.821 20.965 1.00 92.75 202 PHE A C 1
ATOM 1613 O O . PHE A 1 202 ? -22.375 4.754 20.165 1.00 92.75 202 PHE A O 1
ATOM 1620 N N . PRO A 1 203 ? -21.812 4.001 22.205 1.00 93.75 203 PRO A N 1
ATOM 1621 C CA . PRO A 1 203 ? -21.467 5.332 22.731 1.00 93.75 203 PRO A CA 1
ATOM 1622 C C . PRO A 1 203 ? -20.277 6.046 22.069 1.00 93.75 203 PRO A C 1
ATOM 1624 O O . PRO A 1 203 ? -19.996 7.193 22.419 1.00 93.75 203 PRO A O 1
ATOM 1627 N N . LEU A 1 204 ? -19.545 5.370 21.176 1.00 93.88 204 LEU A N 1
ATOM 1628 C CA . LEU A 1 204 ? -18.500 5.971 20.347 1.00 93.88 204 LEU A CA 1
ATOM 1629 C C . LEU A 1 204 ? -18.898 5.857 18.884 1.00 93.88 204 LEU A C 1
ATOM 1631 O O . LEU A 1 204 ? -19.085 4.752 18.379 1.00 93.88 204 LEU A O 1
ATOM 1635 N N . LEU A 1 205 ? -18.934 6.987 18.192 1.00 92.69 205 LEU A N 1
ATOM 1636 C CA . LEU A 1 205 ? -19.141 7.033 16.752 1.00 92.69 205 LEU A CA 1
ATOM 1637 C C . LEU A 1 205 ? -17.861 7.521 16.087 1.00 92.69 205 LEU A C 1
ATOM 1639 O O . LEU A 1 205 ? -17.449 8.645 16.350 1.00 92.69 205 LEU A O 1
ATOM 1643 N N . ILE A 1 206 ? -17.256 6.711 15.219 1.00 94.69 206 ILE A N 1
ATOM 1644 C CA . ILE A 1 206 ? -16.167 7.188 14.362 1.00 94.69 206 ILE A CA 1
ATOM 1645 C C . ILE A 1 206 ? -16.783 8.068 13.269 1.00 94.69 206 ILE A C 1
ATOM 1647 O O . ILE A 1 206 ? -17.471 7.569 12.379 1.00 94.69 206 ILE A O 1
ATOM 1651 N N . ASP A 1 207 ? -16.558 9.377 13.348 1.00 92.12 207 ASP A N 1
ATOM 1652 C CA . ASP A 1 207 ? -17.115 10.381 12.435 1.00 92.12 207 ASP A CA 1
ATOM 1653 C C . ASP A 1 207 ? -16.048 11.227 11.719 1.00 92.12 207 ASP A C 1
ATOM 1655 O O . ASP A 1 207 ? -16.383 12.000 10.816 1.00 92.12 207 ASP A O 1
ATOM 1659 N N . GLY A 1 208 ? -14.766 11.014 12.034 1.00 93.88 208 GLY A N 1
ATOM 1660 C CA . GLY A 1 208 ? -13.635 11.603 11.321 1.00 93.88 208 GLY A CA 1
ATOM 1661 C C . GLY A 1 208 ? -12.562 10.580 10.945 1.00 93.88 208 GLY A C 1
ATOM 1662 O O . GLY A 1 208 ? -12.347 9.571 11.620 1.00 93.88 208 GLY A O 1
ATOM 1663 N N . TRP A 1 209 ? -11.883 10.844 9.828 1.00 96.00 209 TRP A N 1
ATOM 1664 C CA . TRP A 1 209 ? -10.806 10.007 9.305 1.00 96.00 209 TRP A CA 1
ATOM 1665 C C . TRP A 1 209 ? -9.725 10.865 8.654 1.00 96.00 209 TRP A C 1
ATOM 1667 O O . TRP A 1 209 ? -9.953 11.490 7.614 1.00 96.00 209 TRP A O 1
ATOM 1677 N N . GLU A 1 210 ? -8.540 10.868 9.255 1.00 94.06 210 GLU A N 1
ATOM 1678 C CA . GLU A 1 210 ? -7.358 11.564 8.756 1.00 94.06 210 GLU A CA 1
ATOM 1679 C C . GLU A 1 210 ? -6.256 10.541 8.466 1.00 94.06 210 GLU A C 1
ATOM 1681 O O . GLU A 1 210 ? -6.033 9.623 9.243 1.00 94.06 210 GLU A O 1
ATOM 1686 N N . ILE A 1 211 ? -5.584 10.655 7.316 1.00 93.31 211 ILE A N 1
ATOM 1687 C CA . ILE A 1 211 ? -4.506 9.724 6.917 1.00 93.31 211 ILE A CA 1
ATOM 1688 C C . ILE A 1 211 ? -3.133 10.401 6.962 1.00 93.31 211 ILE A C 1
ATOM 1690 O O . ILE A 1 211 ? -2.098 9.736 6.950 1.00 93.31 211 ILE A O 1
ATOM 1694 N N . ILE A 1 212 ? -3.115 11.732 6.965 1.00 90.62 212 ILE A N 1
ATOM 1695 C CA . ILE A 1 212 ? -1.894 12.527 6.996 1.00 90.62 212 ILE A CA 1
ATOM 1696 C C . ILE A 1 212 ? -1.954 13.520 8.139 1.00 90.62 212 ILE A C 1
ATOM 1698 O O . ILE A 1 212 ? -3.002 14.117 8.377 1.00 90.62 212 ILE A O 1
ATOM 1702 N N . ASP A 1 213 ? -0.815 13.720 8.787 1.00 87.00 213 ASP A N 1
ATOM 1703 C CA . ASP A 1 213 ? -0.666 14.707 9.846 1.00 87.00 213 ASP A CA 1
ATOM 1704 C C . ASP A 1 213 ? -0.438 16.128 9.285 1.00 87.00 213 ASP A C 1
ATOM 1706 O O . ASP A 1 213 ? -0.400 16.381 8.071 1.00 87.00 213 ASP A O 1
ATOM 1710 N N . GLU A 1 214 ? -0.226 17.084 10.191 1.00 85.12 214 GLU A N 1
ATOM 1711 C CA . GLU A 1 214 ? 0.094 18.474 9.850 1.00 85.12 214 GLU A CA 1
ATOM 1712 C C . GLU A 1 214 ? 1.416 18.638 9.073 1.00 85.12 214 GLU A C 1
ATOM 1714 O O . GLU A 1 214 ? 1.579 19.603 8.313 1.00 85.12 214 GLU A O 1
ATOM 1719 N N . ASN A 1 215 ? 2.341 17.683 9.206 1.00 87.12 215 ASN A N 1
ATOM 1720 C CA . ASN A 1 215 ? 3.621 17.645 8.503 1.00 87.12 215 ASN A CA 1
ATOM 1721 C C . ASN A 1 215 ? 3.538 16.925 7.147 1.00 87.12 215 ASN A C 1
ATOM 1723 O O . ASN A 1 215 ? 4.528 16.906 6.407 1.00 87.12 215 ASN A O 1
ATOM 1727 N N . LYS A 1 216 ? 2.347 16.437 6.763 1.00 84.44 216 LYS A N 1
ATOM 1728 C CA . LYS A 1 216 ? 2.083 15.620 5.564 1.00 84.44 216 LYS A CA 1
ATOM 1729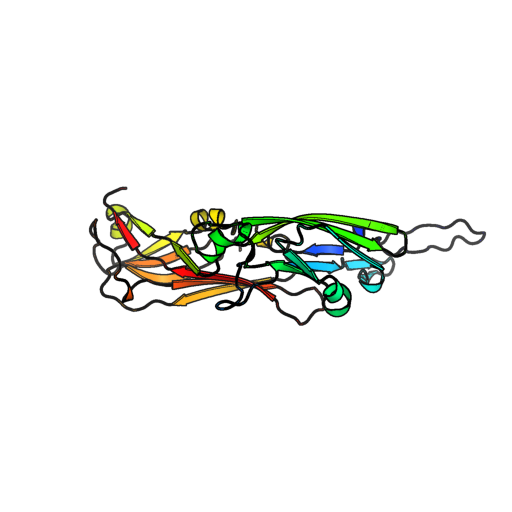 C C . LYS A 1 216 ? 2.756 14.250 5.606 1.00 84.44 216 LYS A C 1
ATOM 1731 O O . LYS A 1 216 ? 3.042 13.666 4.557 1.00 84.44 216 LYS A O 1
ATOM 1736 N N . GLU A 1 217 ? 3.028 13.760 6.799 1.00 87.94 217 GLU A N 1
ATOM 1737 C CA . GLU A 1 217 ? 3.499 12.415 7.052 1.00 87.94 217 GLU A CA 1
ATOM 1738 C C . GLU A 1 217 ? 2.298 11.469 7.145 1.00 87.94 217 GLU A C 1
ATOM 1740 O O . GLU A 1 217 ? 1.200 11.874 7.517 1.00 87.94 217 GLU A O 1
ATOM 1745 N N . PHE A 1 218 ? 2.480 10.212 6.740 1.00 92.06 218 PHE A N 1
ATOM 1746 C CA . PHE A 1 218 ? 1.414 9.215 6.814 1.00 92.06 218 PHE A CA 1
ATOM 1747 C C . PHE A 1 218 ? 1.156 8.838 8.278 1.00 92.06 218 PHE A C 1
ATOM 1749 O O . PHE A 1 218 ? 1.982 8.165 8.896 1.00 92.06 218 PHE A O 1
ATOM 1756 N N . GLU A 1 219 ? 0.014 9.272 8.806 1.00 93.56 219 GLU A N 1
ATOM 1757 C CA . GLU A 1 219 ? -0.440 9.046 10.177 1.00 93.56 219 GLU A CA 1
ATOM 1758 C C . GLU A 1 219 ? -1.963 8.810 10.182 1.00 93.56 219 GLU A C 1
ATOM 1760 O O . GLU A 1 219 ? -2.748 9.755 10.255 1.00 93.56 219 GLU A O 1
ATOM 1765 N N . PRO A 1 220 ? -2.406 7.548 10.043 1.00 95.62 220 PRO A N 1
ATOM 1766 C CA . PRO A 1 220 ? -3.825 7.214 9.999 1.00 95.62 220 PRO A CA 1
ATOM 1767 C C . PRO A 1 220 ? -4.480 7.281 11.384 1.00 95.62 220 PRO A C 1
ATOM 1769 O O . PRO A 1 220 ? -4.173 6.476 12.269 1.00 95.62 220 PRO A O 1
ATOM 1772 N N . VAL A 1 221 ? -5.402 8.227 11.552 1.00 96.69 221 VAL A N 1
ATOM 1773 C CA . VAL A 1 221 ? -6.111 8.532 12.797 1.00 96.69 221 VAL A CA 1
ATOM 1774 C C . VAL A 1 221 ? -7.619 8.553 12.554 1.00 96.69 221 VAL A C 1
ATOM 1776 O O . VAL A 1 221 ? -8.131 9.316 11.733 1.00 96.69 221 VAL A O 1
ATOM 1779 N N . ALA A 1 222 ? -8.339 7.722 13.304 1.00 96.62 222 ALA A N 1
ATOM 1780 C CA . ALA A 1 222 ? -9.792 7.773 13.393 1.00 96.62 222 ALA A CA 1
ATOM 1781 C C . ALA A 1 222 ? -10.205 8.707 14.536 1.00 96.62 222 ALA A C 1
ATOM 1783 O O . ALA A 1 222 ? -9.734 8.560 15.666 1.00 96.62 222 ALA A O 1
ATOM 1784 N N . GLU A 1 223 ? -11.084 9.661 14.248 1.00 96.25 223 GLU A N 1
ATOM 1785 C CA . GLU A 1 223 ? -11.724 10.502 15.257 1.00 96.25 223 GLU A CA 1
ATOM 1786 C C . GLU A 1 223 ? -13.061 9.873 15.642 1.00 96.25 223 GLU A C 1
ATOM 1788 O O . GLU A 1 223 ? -13.872 9.542 14.775 1.00 96.25 223 GLU A O 1
ATOM 1793 N N . ALA A 1 224 ? -13.270 9.693 16.944 1.00 95.69 224 ALA A N 1
ATOM 1794 C CA . ALA A 1 224 ? -14.492 9.157 17.511 1.00 95.69 224 ALA A CA 1
ATOM 1795 C C . ALA A 1 224 ? -15.164 10.172 18.440 1.00 95.69 224 ALA A C 1
ATOM 1797 O O . ALA A 1 224 ? -14.582 10.589 19.444 1.00 95.69 224 ALA A O 1
ATOM 1798 N N . TRP A 1 225 ? -16.417 10.515 18.160 1.00 95.50 225 TRP A N 1
ATOM 1799 C CA . TRP A 1 225 ? -17.264 11.278 19.066 1.00 95.50 225 TRP A CA 1
ATOM 1800 C C . TRP A 1 225 ? -17.785 10.390 20.202 1.00 95.50 225 TRP A C 1
ATOM 1802 O O . TRP A 1 225 ? -18.448 9.379 19.959 1.00 95.50 225 TRP A O 1
ATOM 1812 N N . VAL A 1 226 ? -17.520 10.779 21.453 1.00 96.44 226 VAL A N 1
ATOM 1813 C CA . VAL A 1 226 ? -17.974 10.055 22.651 1.00 96.44 226 VAL A CA 1
ATOM 1814 C C . VAL A 1 226 ? -19.295 10.651 23.138 1.00 96.44 226 VAL A C 1
ATOM 1816 O O . VAL A 1 226 ? -19.315 11.687 23.812 1.00 96.44 226 VAL A O 1
ATOM 1819 N N . SER A 1 227 ? -20.414 10.009 22.799 1.00 94.50 227 SER A N 1
ATOM 1820 C CA . SER A 1 227 ? -21.756 10.510 23.123 1.00 94.50 227 SER A CA 1
ATOM 1821 C C . SER A 1 227 ? -22.191 10.198 24.553 1.00 94.50 227 SER A C 1
ATOM 1823 O O . SER A 1 227 ? -22.878 11.010 25.167 1.00 94.50 227 SER A O 1
ATOM 1825 N N . ASP A 1 228 ? -21.786 9.044 25.084 1.00 96.12 228 ASP A N 1
ATOM 1826 C CA . ASP A 1 228 ? -22.194 8.543 26.397 1.00 96.12 228 ASP A CA 1
ATOM 1827 C C . ASP A 1 228 ? -21.046 7.809 27.107 1.00 96.12 228 ASP A C 1
ATOM 1829 O O . ASP A 1 228 ? -20.025 7.466 26.511 1.00 96.12 228 ASP A O 1
ATOM 1833 N N . GLU A 1 229 ? -21.209 7.572 28.412 1.00 95.88 229 GLU A N 1
ATOM 1834 C CA . GLU A 1 229 ? -20.229 6.836 29.216 1.00 95.88 229 GLU A CA 1
ATOM 1835 C C . GLU A 1 229 ? -20.107 5.380 28.741 1.00 95.88 229 GLU A C 1
ATOM 1837 O O . GLU A 1 229 ? -21.094 4.636 28.693 1.00 95.88 229 GLU A O 1
ATOM 1842 N N . VAL A 1 230 ? -18.876 4.941 28.477 1.00 96.25 230 VAL A N 1
ATOM 1843 C CA . VAL A 1 230 ? -18.571 3.543 28.168 1.00 96.25 230 VAL A CA 1
ATOM 1844 C C . VAL A 1 230 ? -18.167 2.732 29.383 1.00 96.25 230 VAL A C 1
ATOM 1846 O O . VAL A 1 230 ? -17.615 3.240 30.359 1.00 96.25 230 VAL A O 1
ATOM 1849 N N . LYS A 1 231 ? -18.417 1.425 29.303 1.00 96.25 231 LYS A N 1
ATOM 1850 C CA . LYS A 1 231 ? -18.079 0.448 30.339 1.00 96.25 231 LYS A CA 1
ATOM 1851 C C . LYS A 1 231 ? -17.319 -0.710 29.716 1.00 96.25 231 LYS A C 1
ATOM 1853 O O . LYS A 1 231 ? -17.632 -1.124 28.601 1.00 96.25 231 LYS A O 1
ATOM 1858 N N . ALA A 1 232 ? -16.358 -1.255 30.456 1.00 96.81 232 ALA A N 1
ATOM 1859 C CA . ALA A 1 232 ? -15.643 -2.446 30.028 1.00 96.81 232 ALA A CA 1
ATOM 1860 C C . ALA A 1 232 ? -16.612 -3.593 29.699 1.00 96.81 232 ALA A C 1
ATOM 1862 O O . ALA A 1 232 ? -17.615 -3.806 30.387 1.00 96.81 232 ALA A O 1
ATOM 1863 N N . GLY A 1 233 ? -16.308 -4.312 28.621 1.00 95.81 233 GLY A N 1
ATOM 1864 C CA . GLY A 1 233 ? -17.152 -5.365 28.064 1.00 95.81 233 GLY A CA 1
ATOM 1865 C C . GLY A 1 233 ? -18.184 -4.889 27.039 1.00 95.81 233 GLY A C 1
ATOM 1866 O O . GLY A 1 233 ? -18.898 -5.728 26.498 1.00 95.81 233 GLY A O 1
ATOM 1867 N N . MET A 1 234 ? -18.276 -3.585 26.753 1.00 96.31 234 MET A N 1
ATOM 1868 C CA . MET A 1 234 ? -19.018 -3.093 25.587 1.00 96.31 234 MET A CA 1
ATOM 1869 C C . MET A 1 234 ? -18.258 -3.419 24.296 1.00 96.31 234 MET A C 1
ATOM 1871 O O . MET A 1 234 ? -17.040 -3.257 24.236 1.00 96.31 234 MET A O 1
ATOM 1875 N N . GLU A 1 235 ? -18.983 -3.845 23.266 1.00 95.75 235 GLU A N 1
ATOM 1876 C CA . GLU A 1 235 ? -18.457 -4.129 21.929 1.00 95.75 235 GLU A CA 1
ATOM 1877 C C . GLU A 1 235 ? -19.426 -3.568 20.884 1.00 95.75 235 GLU A C 1
ATOM 1879 O O . GLU A 1 235 ? -20.642 -3.600 21.101 1.00 95.75 235 GLU A O 1
ATOM 1884 N N . THR A 1 236 ? -18.898 -3.017 19.791 1.00 94.31 236 THR A N 1
ATOM 1885 C CA . THR A 1 236 ? -19.712 -2.580 18.646 1.00 94.31 236 THR A CA 1
ATOM 1886 C C . THR A 1 236 ? -20.434 -3.774 18.043 1.00 94.31 236 THR A C 1
ATOM 1888 O O . THR A 1 236 ? -19.819 -4.819 17.825 1.00 94.31 236 THR A O 1
ATOM 1891 N N . SER A 1 237 ? -21.724 -3.623 17.749 1.00 93.00 237 SER A N 1
ATOM 1892 C CA . SER A 1 237 ? -22.452 -4.637 16.986 1.00 93.00 237 SER A CA 1
ATOM 1893 C C . SER A 1 237 ? -22.009 -4.646 15.518 1.00 93.00 237 SER A C 1
ATOM 1895 O O . SER A 1 237 ? -21.470 -3.657 15.027 1.00 93.00 237 SER A O 1
ATOM 1897 N N . GLU A 1 238 ? -22.211 -5.766 14.819 1.00 91.38 238 GLU A N 1
ATOM 1898 C CA . GLU A 1 238 ? -21.779 -5.956 13.421 1.00 91.38 238 GLU A CA 1
ATOM 1899 C C . GLU A 1 238 ? -22.334 -4.891 12.460 1.00 91.38 238 GLU A C 1
ATOM 1901 O O . GLU A 1 238 ? -21.649 -4.492 11.523 1.00 91.38 238 GLU A O 1
ATOM 1906 N N . ASP A 1 239 ? -23.559 -4.415 12.695 1.00 90.19 239 ASP A N 1
ATOM 1907 C CA . ASP A 1 239 ? -24.210 -3.350 11.925 1.00 90.19 239 ASP A CA 1
ATOM 1908 C C . ASP A 1 239 ? -23.693 -1.942 12.261 1.00 90.19 239 ASP A C 1
ATOM 1910 O O . ASP A 1 239 ? -23.930 -1.004 11.509 1.00 90.19 239 ASP A O 1
ATOM 1914 N N . GLU A 1 240 ? -22.937 -1.791 13.347 1.00 91.12 240 GLU A N 1
ATOM 1915 C CA . GLU A 1 240 ? -22.346 -0.523 13.787 1.00 91.12 240 GLU A CA 1
ATOM 1916 C C . GLU A 1 240 ? -20.829 -0.451 13.529 1.00 91.12 240 GLU A C 1
ATOM 1918 O O . GLU A 1 240 ? -20.191 0.554 13.856 1.00 91.12 240 GLU A O 1
ATOM 1923 N N . ILE A 1 241 ? -20.220 -1.500 12.955 1.00 95.31 241 ILE A N 1
ATOM 1924 C CA . ILE A 1 241 ? -18.785 -1.506 12.646 1.00 95.31 241 ILE A CA 1
ATOM 1925 C C . ILE A 1 241 ? -18.501 -0.476 11.555 1.00 95.31 241 ILE A C 1
ATOM 1927 O O . ILE A 1 241 ? -18.900 -0.617 10.399 1.00 95.31 241 ILE A O 1
ATOM 1931 N N . THR A 1 242 ? -17.727 0.544 11.917 1.00 96.12 242 THR A N 1
ATOM 1932 C CA . THR A 1 242 ? -17.251 1.540 10.959 1.00 96.12 242 THR A CA 1
ATOM 1933 C C . THR A 1 242 ? -16.185 0.938 10.050 1.00 96.12 242 THR A C 1
ATOM 1935 O O . THR A 1 242 ? -15.283 0.228 10.506 1.00 96.12 242 THR A O 1
ATOM 1938 N N . THR A 1 243 ? -16.264 1.266 8.762 1.00 97.19 243 THR A N 1
ATOM 1939 C CA . THR A 1 243 ? -15.220 0.960 7.785 1.00 97.19 243 THR A CA 1
ATOM 1940 C C . THR A 1 243 ? -14.523 2.247 7.361 1.00 97.19 243 THR A C 1
ATOM 1942 O O . THR A 1 243 ? -15.162 3.195 6.910 1.00 97.19 243 THR A O 1
ATOM 1945 N N . VAL A 1 244 ? -13.198 2.278 7.468 1.00 97.31 244 VAL A N 1
ATOM 1946 C CA . VAL A 1 244 ? -12.366 3.323 6.858 1.00 97.31 244 VAL A CA 1
ATOM 1947 C C . VAL A 1 244 ? -11.606 2.745 5.673 1.00 97.31 244 VAL A C 1
ATOM 1949 O O . VAL A 1 244 ? -11.360 1.541 5.601 1.00 97.31 244 VAL A O 1
ATOM 1952 N N . SER A 1 245 ? -11.221 3.589 4.724 1.00 96.44 245 SER A N 1
ATOM 1953 C CA . SER A 1 245 ? -10.425 3.162 3.574 1.00 96.44 245 SER A CA 1
ATOM 1954 C C . SER A 1 245 ? -9.204 4.040 3.356 1.00 96.44 245 SER A C 1
ATOM 1956 O O . SER A 1 245 ? -9.269 5.256 3.555 1.00 96.44 245 SER A O 1
ATOM 1958 N N . ILE A 1 246 ? -8.123 3.419 2.888 1.00 96.75 246 ILE A N 1
ATOM 1959 C CA . ILE A 1 246 ? -6.894 4.071 2.435 1.00 96.75 246 ILE A CA 1
ATOM 1960 C C . ILE A 1 246 ? -6.693 3.710 0.965 1.00 96.75 246 ILE A C 1
ATOM 1962 O O . ILE A 1 246 ? -6.485 2.547 0.617 1.00 96.75 246 ILE A O 1
ATOM 1966 N N . GLY A 1 247 ? -6.749 4.720 0.102 1.00 95.38 247 GLY A N 1
ATOM 1967 C CA . GLY A 1 247 ? -6.506 4.591 -1.329 1.00 95.38 247 GLY A CA 1
ATOM 1968 C C . GLY A 1 247 ? -5.229 5.311 -1.734 1.00 95.38 247 GLY A C 1
ATOM 1969 O O . GLY A 1 247 ? -5.074 6.492 -1.433 1.00 95.38 247 GLY A O 1
ATOM 1970 N N . ILE A 1 248 ? -4.330 4.644 -2.453 1.00 95.44 248 ILE A N 1
ATOM 1971 C CA . ILE A 1 248 ? -3.164 5.281 -3.072 1.00 95.44 248 ILE A CA 1
ATOM 1972 C C . ILE A 1 248 ? -3.171 4.992 -4.546 1.00 95.44 248 ILE A C 1
ATOM 1974 O O . ILE A 1 248 ? -3.226 3.840 -4.973 1.00 95.44 248 ILE A O 1
ATOM 1978 N N . THR A 1 249 ? -3.037 6.061 -5.315 1.00 95.75 249 THR A N 1
ATOM 1979 C CA . THR A 1 249 ? -2.856 5.971 -6.752 1.00 95.75 249 THR A CA 1
ATOM 1980 C C . THR A 1 249 ? -1.575 6.661 -7.178 1.00 95.75 249 THR A C 1
ATOM 1982 O O . THR A 1 249 ? -1.111 7.606 -6.533 1.00 95.75 249 THR A O 1
ATOM 1985 N N . SER A 1 250 ? -1.004 6.188 -8.276 1.00 96.06 250 SER A N 1
ATOM 1986 C CA . SER A 1 250 ? 0.183 6.776 -8.881 1.00 96.06 250 SER A CA 1
ATOM 1987 C C . SER A 1 250 ? 0.121 6.653 -10.401 1.00 96.06 250 SER A C 1
ATOM 1989 O O . SER A 1 250 ? -0.687 5.906 -10.950 1.00 96.06 250 SER A O 1
ATOM 1991 N N . THR A 1 251 ? 0.959 7.414 -11.089 1.00 93.38 251 THR A N 1
ATOM 1992 C CA . THR A 1 251 ? 1.113 7.379 -12.544 1.00 93.38 251 THR A CA 1
ATOM 1993 C C . THR A 1 251 ? 2.582 7.557 -12.872 1.00 93.38 251 THR A C 1
ATOM 1995 O O . THR A 1 251 ? 3.279 8.326 -12.205 1.00 93.38 251 THR A O 1
ATOM 1998 N N . ALA A 1 252 ? 3.035 6.911 -13.945 1.00 88.31 252 ALA A N 1
ATOM 1999 C CA . ALA A 1 252 ? 4.342 7.215 -14.504 1.00 88.31 252 ALA A CA 1
ATOM 2000 C C . ALA A 1 252 ? 4.385 8.683 -14.948 1.00 88.31 252 ALA A C 1
ATOM 2002 O O . ALA A 1 252 ? 3.366 9.250 -15.375 1.00 88.31 252 ALA A O 1
ATOM 2003 N N . GLN A 1 253 ? 5.569 9.295 -14.907 1.00 83.25 253 GLN A N 1
ATOM 2004 C CA . GLN A 1 253 ? 5.749 10.609 -15.517 1.00 83.25 253 GLN A CA 1
ATOM 2005 C C . GLN A 1 253 ? 5.371 10.575 -17.006 1.00 83.25 253 GLN A C 1
ATOM 2007 O O . GLN A 1 253 ? 5.712 9.648 -17.737 1.00 83.25 253 GLN A O 1
ATOM 2012 N N . GLU A 1 254 ? 4.661 11.614 -17.456 1.00 80.19 254 GLU A N 1
ATOM 2013 C CA . GLU A 1 254 ? 4.183 11.763 -18.843 1.00 80.19 254 GLU A CA 1
ATOM 2014 C C . GLU A 1 254 ? 3.158 10.706 -19.304 1.00 80.19 254 GLU A C 1
ATOM 2016 O O . GLU A 1 254 ? 2.714 10.760 -20.450 1.00 80.19 254 GLU A O 1
ATOM 2021 N N . SER A 1 255 ? 2.717 9.810 -18.415 1.00 83.88 255 SER A N 1
ATOM 2022 C CA . SER A 1 255 ? 1.583 8.916 -18.653 1.00 83.88 255 SER A CA 1
ATOM 2023 C C . SER A 1 255 ? 0.264 9.558 -18.212 1.00 83.88 255 SER A C 1
ATOM 2025 O O . SER A 1 255 ? 0.229 10.490 -17.407 1.00 83.88 255 SER A O 1
ATOM 2027 N N . THR A 1 256 ? -0.837 9.056 -18.771 1.00 83.31 256 THR A N 1
ATOM 2028 C CA . THR A 1 256 ? -2.206 9.385 -18.330 1.00 83.31 256 THR A CA 1
ATOM 2029 C C . THR A 1 256 ? -2.869 8.229 -17.584 1.00 83.31 256 THR A C 1
ATOM 2031 O O . THR A 1 256 ? -3.973 8.390 -17.065 1.00 83.31 256 THR A O 1
ATOM 2034 N N . THR A 1 257 ? -2.204 7.073 -17.517 1.00 89.88 257 THR A N 1
ATOM 2035 C CA . THR A 1 257 ? -2.722 5.877 -16.856 1.00 89.88 257 THR A CA 1
ATOM 2036 C C . THR A 1 257 ? -2.481 5.970 -15.357 1.00 89.88 257 THR A C 1
ATOM 2038 O O . THR A 1 257 ? -1.341 6.022 -14.901 1.00 89.88 257 THR A O 1
ATOM 2041 N N . VAL A 1 258 ? -3.569 5.963 -14.591 1.00 92.25 258 VAL A N 1
ATOM 2042 C CA . VAL A 1 258 ? -3.538 5.979 -13.128 1.00 92.25 258 VAL A CA 1
ATOM 2043 C C . VAL A 1 258 ? -3.672 4.551 -12.610 1.00 92.25 258 VAL A C 1
ATOM 2045 O O . VAL A 1 258 ? -4.596 3.838 -12.997 1.00 92.25 258 VAL A O 1
ATOM 2048 N N . PHE A 1 259 ? -2.769 4.153 -11.718 1.00 94.62 259 PHE A N 1
ATOM 2049 C CA . PHE A 1 259 ? -2.742 2.829 -11.106 1.00 94.62 259 PHE A CA 1
ATOM 2050 C C . PHE A 1 259 ? -3.151 2.901 -9.635 1.00 94.62 259 PHE A C 1
ATOM 2052 O O . PHE A 1 259 ? -2.547 3.687 -8.898 1.00 94.62 259 PHE A O 1
ATOM 2059 N N . PRO A 1 260 ? -4.122 2.090 -9.184 1.00 94.62 260 PRO A N 1
ATOM 2060 C CA . PRO A 1 260 ? -4.400 1.904 -7.765 1.00 94.62 260 PRO A CA 1
ATOM 2061 C C . PRO A 1 260 ? -3.324 1.005 -7.139 1.00 94.62 260 PRO A C 1
ATOM 2063 O O . PRO A 1 260 ? -3.334 -0.208 -7.305 1.00 94.62 260 PRO A O 1
ATOM 2066 N N . LEU A 1 261 ? -2.379 1.598 -6.413 1.00 97.12 261 LEU A N 1
ATOM 2067 C CA . LEU A 1 261 ? -1.316 0.852 -5.731 1.00 97.12 261 LEU A CA 1
ATOM 2068 C C . LEU A 1 261 ? -1.811 0.256 -4.408 1.00 97.12 261 LEU A C 1
ATOM 2070 O O . LEU A 1 261 ? -1.463 -0.864 -4.051 1.00 97.12 261 LEU A O 1
ATOM 2074 N N . VAL A 1 262 ? -2.632 1.007 -3.672 1.00 97.00 262 VAL A N 1
ATOM 2075 C CA . VAL A 1 262 ? -3.260 0.560 -2.421 1.00 97.00 262 VAL A CA 1
ATOM 2076 C C . VAL A 1 262 ? -4.748 0.847 -2.522 1.00 97.00 262 VAL A C 1
ATOM 2078 O O . VAL A 1 262 ? -5.142 1.969 -2.827 1.00 97.00 262 VAL A O 1
ATOM 2081 N N . SER A 1 263 ? -5.559 -0.171 -2.271 1.00 95.62 263 SER A N 1
ATOM 2082 C CA . SER A 1 263 ? -7.015 -0.097 -2.175 1.00 95.62 263 SER A CA 1
ATOM 2083 C C . SER A 1 263 ? -7.423 -0.883 -0.932 1.00 95.62 263 SER A C 1
ATOM 2085 O O . SER A 1 263 ? -7.789 -2.053 -1.015 1.00 95.62 263 SER A O 1
ATOM 2087 N N . LEU A 1 264 ? -7.199 -0.283 0.241 1.00 96.62 264 LEU A N 1
ATOM 2088 C CA . LEU A 1 264 ? -7.367 -0.948 1.530 1.00 96.62 264 LEU A CA 1
ATOM 2089 C C . LEU A 1 264 ? -8.669 -0.504 2.195 1.00 96.62 264 LEU A C 1
ATOM 2091 O O . LEU A 1 264 ? -8.873 0.690 2.412 1.00 96.62 264 LEU A O 1
ATOM 2095 N N . LYS A 1 265 ? -9.502 -1.469 2.578 1.00 96.69 265 LYS A N 1
ATOM 2096 C CA . LYS A 1 265 ? -10.642 -1.299 3.482 1.00 96.69 265 LYS A CA 1
ATOM 2097 C C . LYS A 1 265 ? -10.296 -1.858 4.856 1.00 96.69 265 LYS A C 1
ATOM 2099 O O . LYS A 1 265 ? -9.676 -2.912 4.956 1.00 96.69 265 LYS A O 1
ATOM 2104 N N . ILE A 1 266 ? -10.681 -1.141 5.901 1.00 97.69 266 ILE A N 1
ATOM 2105 C CA . ILE A 1 266 ? -10.352 -1.457 7.287 1.00 97.69 266 ILE A CA 1
ATOM 2106 C C . ILE A 1 266 ? -11.636 -1.382 8.102 1.00 97.69 266 ILE A C 1
ATOM 2108 O O . ILE A 1 266 ? -12.177 -0.297 8.316 1.00 97.69 266 ILE A O 1
ATOM 2112 N N . LYS A 1 267 ? -12.104 -2.528 8.582 1.00 97.56 267 LYS A N 1
ATOM 2113 C CA . LYS A 1 267 ? -13.171 -2.608 9.578 1.00 97.56 267 LYS A CA 1
ATOM 2114 C C . LYS A 1 267 ? -12.596 -2.350 10.962 1.00 97.56 267 LYS A C 1
ATOM 2116 O O . LYS A 1 267 ? -11.570 -2.933 11.318 1.00 97.56 267 LYS A O 1
ATOM 2121 N N . LEU A 1 268 ? -13.265 -1.501 11.733 1.00 97.50 268 LEU A N 1
ATOM 2122 C CA . LEU A 1 268 ? -12.814 -1.054 13.050 1.00 97.50 268 LEU A CA 1
ATOM 2123 C C . LEU A 1 268 ? -13.803 -1.471 14.152 1.00 97.50 268 LEU A C 1
ATOM 2125 O O . LEU A 1 268 ? -14.483 -0.609 14.712 1.00 97.50 268 LEU A O 1
ATOM 2129 N N . PRO A 1 269 ? -13.929 -2.772 14.483 1.00 96.62 269 PRO A N 1
ATOM 2130 C CA . PRO A 1 269 ? -14.718 -3.177 15.638 1.00 96.62 269 PRO A CA 1
ATOM 2131 C C . PRO A 1 269 ? -14.058 -2.666 16.920 1.00 96.62 269 PRO A C 1
ATOM 2133 O O . PRO A 1 269 ? -12.850 -2.825 17.124 1.00 96.62 269 PRO A O 1
ATOM 2136 N N . ILE A 1 270 ? -14.855 -2.069 17.802 1.00 96.62 270 ILE A N 1
ATOM 2137 C CA . ILE A 1 270 ? -14.389 -1.501 19.068 1.00 96.62 270 ILE A CA 1
ATOM 2138 C C . ILE A 1 270 ? -14.792 -2.430 20.207 1.00 96.62 270 ILE A C 1
ATOM 2140 O O . ILE A 1 270 ? -15.951 -2.816 20.325 1.00 96.62 270 ILE A O 1
ATOM 2144 N N . MET A 1 271 ? -13.844 -2.730 21.092 1.00 96.75 271 MET A N 1
ATOM 2145 C CA . MET A 1 271 ? -14.077 -3.388 22.374 1.00 96.75 271 MET A CA 1
ATOM 2146 C C . MET A 1 271 ? -13.558 -2.500 23.502 1.00 96.75 271 MET A C 1
ATOM 2148 O O . MET A 1 271 ? -12.385 -2.135 23.538 1.00 96.75 271 MET A O 1
ATOM 2152 N N . ILE A 1 272 ? -14.430 -2.178 24.452 1.00 97.62 272 ILE A N 1
ATOM 2153 C CA . ILE A 1 272 ? -14.062 -1.405 25.633 1.00 97.62 272 ILE A CA 1
ATOM 2154 C C . ILE A 1 272 ? -13.494 -2.346 26.694 1.00 97.62 272 ILE A C 1
ATOM 2156 O O . ILE A 1 272 ? -14.127 -3.336 27.071 1.00 97.62 272 ILE A O 1
ATOM 2160 N N . VAL A 1 273 ? -12.311 -2.023 27.207 1.00 96.56 273 VAL A N 1
ATOM 2161 C CA . VAL A 1 273 ? -11.567 -2.823 28.186 1.00 96.56 273 VAL A CA 1
ATOM 2162 C C . VAL A 1 273 ? -11.326 -2.050 29.486 1.00 96.56 273 VAL A C 1
ATOM 2164 O O . VAL A 1 273 ? -11.380 -0.822 29.519 1.00 96.56 273 VAL A O 1
ATOM 2167 N N . ASP A 1 274 ? -11.069 -2.783 30.573 1.00 90.00 274 ASP A N 1
ATOM 2168 C CA . ASP A 1 274 ? -10.849 -2.233 31.926 1.00 90.00 274 ASP A CA 1
ATOM 2169 C C . ASP A 1 274 ? -9.435 -1.656 32.144 1.00 90.00 274 ASP A C 1
ATOM 2171 O O . ASP A 1 274 ? -9.153 -1.089 33.196 1.00 90.00 274 ASP A O 1
ATOM 2175 N N . THR A 1 275 ? -8.510 -1.852 31.204 1.00 74.69 275 THR A N 1
ATOM 2176 C CA . THR A 1 275 ? -7.100 -1.472 31.377 1.00 74.69 275 THR A CA 1
ATOM 2177 C C . THR A 1 275 ? -6.870 0.006 31.096 1.00 74.69 275 THR A C 1
ATOM 2179 O O . THR A 1 275 ? -7.428 0.521 30.133 1.00 74.69 275 THR A O 1
ATOM 2182 N N . ASP A 1 276 ? -6.018 0.653 31.893 1.00 58.81 276 ASP A N 1
ATOM 2183 C CA . ASP A 1 276 ? -5.389 1.942 31.563 1.00 58.81 276 ASP A CA 1
ATOM 2184 C C . ASP A 1 276 ? -4.262 1.765 30.531 1.00 58.81 276 ASP A C 1
ATOM 2186 O O . ASP A 1 276 ? -3.528 0.747 30.625 1.00 58.81 276 ASP A O 1
#

Radius of gyration: 24.03 Å; chains: 1; bounding box: 68×48×66 Å

Organism: Bacteroides uniformis (NCBI:txid820)

Sequence (276 aa):
MKGNIQQVSCLYSIPIETVPTVNEGVAFSYSKVQTIYAEENTANPYIVFIDPHTYRNSQNKVWRYKWDFITHVDTEQNDEELTADIASLYDGHYISFMPNLNNAIWEGVKDNIAKKASSLVNIRLMDSAGNHKELELPITYCPSDIELKLNLSATEVNKYLNGSYFINIGKELEEYGLTQDFMSNLSITALFGGLEAEWGNFPLLIDGWEIIDENKEFEPVAEAWVSDEVKAGMETSEDEITTVSIGITSTAQESTTVFPLVSLKIKLPIMIVDTD

Foldseek 3Di:
DEFDWDFDDDPDGDTDGDDDFLQRFWAWFFFLEFAQALDVVHGAWGKIATATDWYAYPVRDIDTRDLVQQPDKDKDWDPCFWDKDPVCCNVFRIITITGPCVDPQCVCQAVVNALKGWTWMKMWTAGPVGDIDIDTGTHMHHHQEYEDEAAAELVVLQVQAQHKDKDWCQVVCVSSVSHQCSNVRAPFKDKDKDKDFDDDPPQWTQPDWDQADPVRTGITMTIIGGHDRDDAADKDDPNGWMKMWIWMWGGHPPGPDIGTRHNHIYTYIYGYHNDD

Secondary structure (DSSP, 8-state):
-BPPEEEE-SSS-EEEEPPPPHHHHEEEE--S-EESEEETTEEPPEEEEEEEPEEE-TT--EEE--GGGEEEEEEEE-TTTEEEE-THHHHHSEEEEEE-TTSHHHHHHHTTSSS-EEEEEEEEEEETTS-EEEEEEEEEEE-SEEE--EEEEHHHHHTTTTEEEEEE-HHHHHHTT--TTTTTT-SSEEEEEEEE----SSSEEEEEEEEE-TTS-EEEEEEEEE-S---TT-B--GGG-EEEEEEEEE--TT----EEEEEEEEEE-EEEES--

pLDDT: mean 90.68, std 11.02, range [46.25, 98.62]